Protein AF-A0AAD7AT79-F1 (afdb_monomer_lite)

Secondary structure (DSSP, 8-state):
-----HHHHHHHHHHHHHHHHHTHHHHHHHHTT-TTGGGG---HHHHHHHHHHHHHHHHHHHHHHHHHHSSS--HHHHHHHHHHHHHHHHHHHTTS---S-THHHHHT-TT--HHHHHHHTTT-HHHHHHHHHHHHHHHHHHHHHTS-----PPP---------PPP---GGGGTTS----HHHHHHHHHSSHHHHHHHHTTS-HHHHHHHHHHHHHHHHHHHHHHHHH------

Sequence (235 aa):
MLILDVKTQWSLTHQMLCWALQFCGLIFNYMAKDSELHEHELNTDKWRALELVTAWLKFFCSTMTQMSATKQPMLATTHTIFCGLQQQLKSIISGLPFDDSCYYTWAAHPRISYESLREDYAKDNNLLTNLEALKSDLQSHYDIHYAPKSAPLTSTSNPHPAAGSPQKVNFISRCVGCSGSAVMVEWIFSGGCDTIGLCHASVRAETIQTLMFVKAQLRLACKAIIDLVGDEDDS

Organism: NCBI:txid1033008

Radius of gyration: 23.37 Å; chains: 1; bounding box: 62×59×67 Å

InterPro domains:
  IPR012337 Ribonuclease H-like superfamily [SSF53098] (2-145)

Structure (mmCIF, N/CA/C/O backbone):
data_AF-A0AAD7AT79-F1
#
_entry.id   AF-A0AAD7AT79-F1
#
loop_
_atom_site.group_PDB
_atom_site.id
_atom_site.type_symbol
_atom_s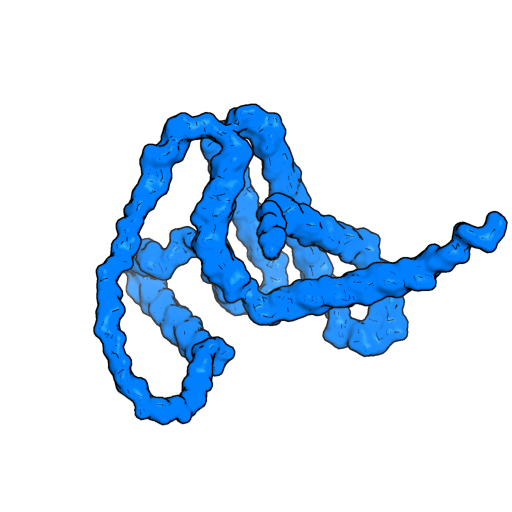ite.label_atom_id
_atom_site.label_alt_id
_atom_site.label_comp_id
_atom_site.label_asym_id
_atom_site.label_entity_id
_atom_site.label_seq_id
_atom_site.pdbx_PDB_ins_code
_atom_site.Cartn_x
_atom_site.Cartn_y
_atom_site.Cartn_z
_atom_site.occupancy
_atom_site.B_iso_or_equiv
_atom_site.auth_seq_id
_atom_site.auth_comp_id
_atom_site.auth_asym_id
_atom_site.auth_atom_id
_atom_site.pdbx_PDB_model_num
ATOM 1 N N . MET A 1 1 ? -5.767 24.709 -9.288 1.00 41.88 1 MET A N 1
ATOM 2 C CA . MET A 1 1 ? -5.674 23.377 -8.653 1.00 41.88 1 MET A CA 1
ATOM 3 C C . MET A 1 1 ? -4.236 22.914 -8.799 1.00 41.88 1 MET A C 1
ATOM 5 O O . MET A 1 1 ? -3.788 22.791 -9.929 1.00 41.88 1 MET A O 1
ATOM 9 N N . LEU A 1 2 ? -3.487 22.780 -7.701 1.00 39.03 2 LEU A N 1
ATOM 10 C CA . LEU A 1 2 ? -2.101 22.304 -7.756 1.00 39.03 2 LEU A CA 1
ATOM 11 C C . LEU A 1 2 ? -2.120 20.780 -7.888 1.00 39.03 2 LEU A C 1
ATOM 13 O O . LEU A 1 2 ? -2.548 20.092 -6.963 1.00 39.03 2 LEU A O 1
ATOM 17 N N . ILE A 1 3 ? -1.681 20.271 -9.037 1.00 40.62 3 ILE A N 1
ATOM 18 C CA . ILE A 1 3 ? -1.361 18.853 -9.191 1.00 40.62 3 ILE A CA 1
ATOM 19 C C . ILE A 1 3 ? -0.038 18.652 -8.452 1.00 40.62 3 ILE A C 1
ATOM 21 O O . ILE A 1 3 ? 0.998 19.161 -8.875 1.00 40.62 3 ILE A O 1
ATOM 25 N N . LEU A 1 4 ? -0.101 17.989 -7.298 1.00 44.78 4 LEU A N 1
ATOM 26 C CA . LEU A 1 4 ? 1.085 17.556 -6.565 1.00 44.78 4 LEU A CA 1
ATOM 27 C C . LEU A 1 4 ? 1.861 16.573 -7.447 1.00 44.78 4 LEU A C 1
ATOM 29 O O . LEU A 1 4 ? 1.269 15.638 -7.982 1.00 44.78 4 LEU A O 1
ATOM 33 N N . ASP A 1 5 ? 3.174 16.775 -7.583 1.00 70.94 5 ASP A N 1
ATOM 34 C CA . ASP A 1 5 ? 4.054 15.799 -8.231 1.00 70.94 5 ASP A CA 1
ATOM 35 C C . ASP A 1 5 ? 3.856 14.435 -7.554 1.00 70.94 5 ASP A C 1
ATOM 37 O O . ASP A 1 5 ? 3.815 14.342 -6.322 1.00 70.94 5 ASP A O 1
ATOM 41 N N . VAL A 1 6 ? 3.755 13.381 -8.363 1.00 65.81 6 VAL A N 1
ATOM 42 C CA . VAL A 1 6 ? 3.632 11.982 -7.943 1.00 65.81 6 VAL A CA 1
ATOM 43 C C . VAL A 1 6 ? 4.615 11.671 -6.808 1.00 65.81 6 VAL A C 1
ATOM 45 O O . VAL A 1 6 ? 4.220 11.098 -5.789 1.00 65.81 6 VAL A O 1
ATOM 48 N N . LYS A 1 7 ? 5.870 12.138 -6.901 1.00 70.06 7 LYS A N 1
ATOM 49 C CA . LYS A 1 7 ? 6.885 11.973 -5.843 1.00 70.06 7 LYS A CA 1
ATOM 50 C C . LYS A 1 7 ? 6.445 12.554 -4.492 1.00 70.06 7 LYS A C 1
ATOM 52 O O . LYS A 1 7 ? 6.664 11.924 -3.456 1.00 70.06 7 LYS A O 1
ATOM 57 N N . THR A 1 8 ? 5.819 13.730 -4.490 1.00 75.12 8 THR A N 1
ATOM 58 C CA . THR A 1 8 ? 5.320 14.383 -3.267 1.00 75.12 8 THR A CA 1
ATOM 59 C C . THR A 1 8 ? 4.115 13.652 -2.677 1.00 75.12 8 THR A C 1
ATOM 61 O O . THR A 1 8 ? 4.059 13.490 -1.460 1.00 75.12 8 THR A O 1
ATOM 64 N N . GLN A 1 9 ? 3.211 13.118 -3.507 1.00 79.75 9 GLN A N 1
ATOM 65 C CA . GLN A 1 9 ? 2.066 12.328 -3.040 1.00 79.75 9 GLN A CA 1
ATOM 66 C C . GLN A 1 9 ? 2.516 11.048 -2.316 1.00 79.75 9 GLN A C 1
ATOM 68 O O . GLN A 1 9 ? 2.143 10.841 -1.160 1.00 79.75 9 GLN A O 1
ATOM 73 N N . TRP A 1 10 ? 3.372 10.226 -2.940 1.00 81.88 10 TRP A N 1
ATOM 74 C CA . TRP A 1 10 ? 3.882 8.999 -2.306 1.00 81.88 10 TRP A CA 1
ATOM 75 C C . TRP A 1 10 ? 4.723 9.296 -1.056 1.00 81.88 10 TRP A C 1
ATOM 77 O O . TRP A 1 10 ? 4.613 8.579 -0.061 1.00 81.88 10 TRP A O 1
ATOM 87 N N . SER A 1 11 ? 5.516 10.376 -1.069 1.00 82.94 11 SER A N 1
ATOM 88 C CA . SER A 1 11 ? 6.302 10.804 0.096 1.00 82.94 11 SER A CA 1
ATOM 89 C C . SER A 1 11 ? 5.416 11.203 1.282 1.00 82.94 11 SER A C 1
ATOM 91 O O . SER A 1 11 ? 5.721 10.828 2.414 1.00 82.94 11 SER A O 1
ATOM 93 N N . LEU A 1 12 ? 4.317 11.926 1.041 1.00 87.75 12 LEU A N 1
ATOM 94 C CA . LEU A 1 12 ? 3.364 12.311 2.088 1.00 87.75 12 LEU A CA 1
ATOM 95 C C . LEU A 1 12 ? 2.645 11.089 2.673 1.00 87.75 12 LEU A C 1
ATOM 97 O O . LEU A 1 12 ? 2.543 10.973 3.892 1.00 87.75 12 LEU A O 1
ATOM 101 N N . THR A 1 13 ? 2.201 10.144 1.835 1.00 87.88 13 THR A N 1
ATOM 102 C CA . THR A 1 13 ? 1.595 8.888 2.312 1.00 87.88 13 THR A CA 1
ATOM 103 C C . THR A 1 13 ? 2.584 8.068 3.142 1.00 87.88 13 THR A C 1
ATOM 105 O O . THR A 1 13 ? 2.233 7.609 4.226 1.00 87.88 13 THR A O 1
ATOM 108 N N . HIS A 1 14 ? 3.835 7.936 2.691 1.00 89.25 14 HIS A N 1
ATOM 109 C CA . HIS A 1 14 ? 4.895 7.261 3.444 1.00 89.25 14 HIS A CA 1
ATOM 110 C C . HIS A 1 14 ? 5.160 7.922 4.806 1.00 89.25 14 HIS A C 1
ATOM 112 O O . HIS A 1 14 ? 5.253 7.221 5.812 1.00 89.25 14 HIS A O 1
ATOM 118 N N . GLN A 1 15 ? 5.249 9.256 4.858 1.00 90.94 15 GLN A N 1
ATOM 119 C CA . GLN A 1 15 ? 5.423 9.995 6.113 1.00 90.94 15 GLN A CA 1
ATOM 120 C C . GLN A 1 15 ? 4.236 9.775 7.056 1.00 90.94 15 GLN A C 1
ATOM 122 O O . GLN A 1 15 ? 4.440 9.387 8.201 1.00 90.94 15 GLN A O 1
ATOM 127 N N . MET A 1 16 ? 3.006 9.940 6.566 1.00 93.00 16 MET A N 1
ATOM 128 C CA . MET A 1 16 ? 1.781 9.734 7.345 1.00 93.00 16 MET A CA 1
ATOM 129 C C . MET A 1 16 ? 1.729 8.338 7.987 1.00 93.00 16 MET A C 1
ATOM 131 O O . MET A 1 16 ? 1.405 8.210 9.166 1.00 93.00 16 MET A O 1
ATOM 135 N N . LEU A 1 17 ? 2.095 7.299 7.230 1.00 92.75 17 LEU A N 1
ATOM 136 C CA . LEU A 1 17 ? 2.135 5.925 7.726 1.00 92.75 17 LEU A CA 1
ATOM 137 C C . LEU A 1 17 ? 3.293 5.675 8.704 1.00 92.75 17 LEU A C 1
ATOM 139 O O . LEU A 1 17 ? 3.081 5.037 9.732 1.00 92.75 17 LEU A O 1
ATOM 143 N N . CYS A 1 18 ? 4.485 6.229 8.452 1.00 92.75 18 CYS A N 1
ATOM 144 C CA . CYS A 1 18 ? 5.592 6.187 9.416 1.00 92.75 18 CYS A CA 1
ATOM 145 C C . CYS A 1 18 ? 5.189 6.778 10.775 1.00 92.75 18 CYS A C 1
ATOM 147 O O . CYS A 1 18 ? 5.504 6.193 11.808 1.00 92.75 18 CYS A O 1
ATOM 149 N N . TRP A 1 19 ? 4.473 7.907 10.776 1.00 94.25 19 TRP A N 1
ATOM 150 C CA . TRP A 1 19 ? 3.986 8.540 12.004 1.00 94.25 19 TRP A CA 1
ATOM 151 C C . TRP A 1 19 ? 2.919 7.681 12.694 1.00 94.25 19 TRP A C 1
ATOM 153 O O . TRP A 1 19 ? 3.016 7.451 13.896 1.00 94.25 19 TRP A O 1
ATOM 163 N N . ALA A 1 20 ? 1.951 7.136 11.949 1.00 93.19 20 ALA A N 1
ATOM 164 C CA . ALA A 1 20 ? 0.941 6.235 12.511 1.00 93.19 20 ALA A CA 1
ATOM 165 C C . ALA A 1 20 ? 1.562 4.993 13.182 1.00 93.19 20 ALA A C 1
ATOM 167 O O . ALA A 1 20 ? 1.110 4.584 14.249 1.00 93.19 20 ALA A O 1
ATOM 168 N N . LEU A 1 21 ? 2.625 4.425 12.599 1.00 94.44 21 LEU A N 1
ATOM 169 C CA . LEU A 1 21 ? 3.371 3.308 13.190 1.00 94.44 21 LEU A CA 1
ATOM 170 C C . LEU A 1 21 ? 4.217 3.736 14.398 1.00 94.44 21 LEU A C 1
ATOM 172 O O . LEU A 1 21 ? 4.230 3.035 15.404 1.00 94.44 21 LEU A O 1
ATOM 176 N N . GLN A 1 22 ? 4.888 4.890 14.337 1.00 95.31 22 GLN A N 1
ATOM 177 C CA . GLN A 1 22 ? 5.685 5.416 15.453 1.00 95.31 22 GLN A CA 1
ATOM 178 C C . GLN A 1 22 ? 4.830 5.710 16.696 1.00 95.31 22 GLN A C 1
ATOM 180 O O . GLN A 1 22 ? 5.284 5.501 17.820 1.00 95.31 22 GLN A O 1
ATOM 185 N N . PHE A 1 23 ? 3.597 6.178 16.497 1.00 94.12 23 PHE A N 1
ATOM 186 C CA . PHE A 1 23 ? 2.672 6.547 17.568 1.00 94.12 23 PHE A CA 1
ATOM 187 C C . PHE A 1 23 ? 1.571 5.506 17.820 1.00 94.12 23 PHE A C 1
ATOM 189 O O . PHE A 1 23 ? 0.615 5.807 18.534 1.00 94.12 23 PHE A O 1
ATOM 196 N N . CYS A 1 24 ? 1.701 4.275 17.306 1.00 93.50 24 CYS A N 1
ATOM 197 C CA . CYS A 1 24 ? 0.662 3.242 17.416 1.00 93.50 24 CYS A CA 1
ATOM 198 C C . CYS A 1 24 ? 0.220 2.995 18.871 1.00 93.50 24 CYS A C 1
ATOM 200 O O . CYS A 1 24 ? -0.974 2.951 19.147 1.00 93.50 24 CYS A O 1
ATOM 202 N N . GLY A 1 25 ? 1.155 2.958 19.827 1.00 92.62 25 GLY A N 1
ATOM 203 C CA . GLY A 1 25 ? 0.851 2.805 21.256 1.00 92.62 25 GLY A CA 1
ATOM 204 C C . GLY A 1 25 ? 0.058 3.970 21.866 1.00 92.62 25 GLY A C 1
ATOM 205 O O . GLY A 1 25 ? -0.788 3.742 22.729 1.00 92.62 25 GLY A O 1
ATOM 206 N N . LEU A 1 26 ? 0.276 5.208 21.401 1.00 93.06 26 LEU A N 1
ATOM 207 C CA . LEU A 1 26 ? -0.538 6.360 21.816 1.00 93.06 26 LEU A CA 1
ATOM 208 C C . LEU A 1 26 ? -1.927 6.312 21.176 1.00 93.06 26 LEU A C 1
ATOM 210 O O . LEU A 1 26 ? -2.908 6.605 21.854 1.00 93.06 26 LEU A O 1
ATOM 214 N N . ILE A 1 27 ? -2.013 5.894 19.909 1.00 91.31 27 ILE A N 1
ATOM 215 C CA . ILE A 1 27 ? -3.283 5.698 19.200 1.00 91.31 27 ILE A CA 1
ATOM 216 C C . ILE A 1 27 ? -4.124 4.638 19.927 1.00 91.31 27 ILE A C 1
ATOM 218 O O . ILE A 1 27 ? -5.262 4.927 20.278 1.00 91.31 27 ILE A O 1
ATOM 222 N N . PHE A 1 28 ? -3.558 3.475 20.269 1.00 91.06 28 PHE A N 1
ATOM 223 C CA . PHE A 1 28 ? -4.248 2.458 21.074 1.00 91.06 28 PHE A CA 1
ATOM 224 C C . PHE A 1 28 ? -4.685 2.988 22.452 1.00 91.06 28 PHE A C 1
ATOM 226 O O . PHE A 1 28 ? -5.818 2.758 22.863 1.00 91.06 28 PHE A O 1
ATOM 233 N N . ASN A 1 29 ? -3.829 3.735 23.164 1.00 92.50 29 ASN A N 1
ATOM 234 C CA . ASN A 1 29 ? -4.187 4.317 24.467 1.00 92.50 29 ASN A CA 1
ATOM 235 C C . ASN A 1 29 ? -5.342 5.331 24.364 1.00 92.50 29 ASN A C 1
ATOM 237 O O . ASN A 1 29 ? -6.170 5.415 25.269 1.00 92.50 29 ASN A O 1
ATOM 241 N N . TYR A 1 30 ? -5.390 6.094 23.271 1.00 89.62 30 TYR A N 1
ATOM 242 C CA . TYR A 1 30 ? -6.456 7.048 22.982 1.00 89.62 30 TYR A CA 1
ATOM 243 C C . TYR A 1 30 ? -7.766 6.337 22.609 1.00 89.62 30 TYR A C 1
ATOM 245 O O . TYR A 1 30 ? -8.799 6.620 23.209 1.00 89.62 30 TYR A O 1
ATOM 253 N N . MET A 1 31 ? -7.715 5.341 21.718 1.00 88.38 31 MET A N 1
ATOM 254 C CA . MET A 1 31 ? -8.881 4.528 21.341 1.00 88.38 31 MET A CA 1
ATOM 255 C C . MET A 1 31 ? -9.451 3.726 22.522 1.00 88.38 31 MET A C 1
ATOM 257 O O . MET A 1 31 ? -10.657 3.552 22.612 1.00 88.38 31 MET A O 1
ATOM 261 N N . ALA A 1 32 ? -8.619 3.313 23.483 1.00 90.50 32 ALA A N 1
ATOM 262 C CA . ALA A 1 32 ? -9.081 2.667 24.715 1.00 90.50 32 ALA A CA 1
ATOM 263 C C . ALA A 1 32 ? -9.804 3.620 25.696 1.00 90.50 32 ALA A C 1
ATOM 265 O O . ALA A 1 32 ? -10.431 3.153 26.647 1.00 90.50 32 ALA A O 1
ATOM 266 N N . LYS A 1 33 ? -9.698 4.944 25.507 1.00 92.88 33 LYS A N 1
ATOM 267 C CA . LYS A 1 33 ? -10.392 5.965 26.317 1.00 92.88 33 LYS A CA 1
ATOM 268 C C . LYS A 1 33 ? -11.684 6.463 25.672 1.00 92.88 33 LYS A C 1
ATOM 270 O O . LYS A 1 33 ? -12.567 6.913 26.395 1.00 92.88 33 LYS A O 1
ATOM 275 N N . ASP A 1 34 ? -11.774 6.404 24.347 1.00 92.12 34 ASP A N 1
ATOM 276 C CA . ASP A 1 34 ? -12.917 6.877 23.571 1.00 92.12 34 ASP A CA 1
ATOM 277 C C . ASP A 1 34 ? -13.712 5.688 23.014 1.00 92.12 34 ASP A C 1
ATOM 279 O O . ASP A 1 34 ? -13.322 5.044 22.037 1.00 92.12 34 ASP A O 1
ATOM 283 N N . SER A 1 35 ? -14.848 5.394 23.649 1.00 89.38 35 SER A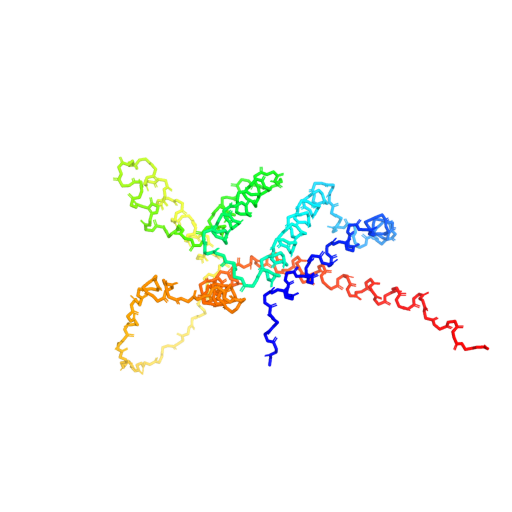 N 1
ATOM 284 C CA . SER A 1 35 ? -15.702 4.263 23.283 1.00 89.38 35 SER A CA 1
ATOM 285 C C . SER A 1 35 ? -16.304 4.364 21.880 1.00 89.38 35 SER A C 1
ATOM 287 O O . SER A 1 35 ? -16.646 3.325 21.318 1.00 89.38 35 SER A O 1
ATOM 289 N N . GLU A 1 36 ? -16.430 5.563 21.299 1.00 90.44 36 GLU A N 1
ATOM 290 C CA . GLU A 1 36 ? -16.970 5.726 19.940 1.00 90.44 36 GLU A CA 1
ATOM 291 C C . GLU A 1 36 ? -15.951 5.288 18.876 1.00 90.44 36 GLU A C 1
ATOM 293 O O . GLU A 1 36 ? -16.321 4.781 17.818 1.00 90.44 36 GLU A O 1
ATOM 298 N N . LEU A 1 37 ? -14.651 5.397 19.172 1.00 85.44 37 LEU A N 1
ATOM 299 C CA . LEU A 1 37 ? -13.581 4.981 18.260 1.00 85.44 37 LEU A CA 1
ATOM 300 C C . LEU A 1 37 ? -13.323 3.465 18.270 1.00 85.44 37 LEU A C 1
ATOM 302 O O . LEU A 1 37 ? -12.621 2.961 17.388 1.00 85.44 37 LEU A O 1
ATOM 306 N N . HIS A 1 38 ? -13.899 2.721 19.219 1.00 85.69 38 HIS A N 1
ATOM 307 C CA . HIS A 1 38 ? -13.655 1.284 19.376 1.00 85.69 38 HIS A CA 1
ATOM 308 C C . HIS A 1 38 ? -14.169 0.453 18.183 1.00 85.69 38 HIS A C 1
ATOM 310 O O . HIS A 1 38 ? -13.557 -0.557 17.829 1.00 85.69 38 HIS A O 1
ATOM 316 N N . GLU A 1 39 ? -15.223 0.903 17.490 1.00 84.06 39 GLU A N 1
ATOM 317 C CA . GLU A 1 39 ? -15.716 0.277 16.247 1.00 84.06 39 GLU A CA 1
ATOM 318 C C . GLU A 1 39 ? -14.708 0.342 15.087 1.00 84.06 39 GLU A C 1
ATOM 320 O O . GLU A 1 39 ? -14.879 -0.309 14.054 1.00 84.06 39 GLU A O 1
ATOM 325 N N . HIS A 1 40 ? -13.675 1.175 15.207 1.00 78.50 40 HIS A N 1
ATOM 326 C CA . HIS A 1 40 ? -12.697 1.434 14.153 1.00 78.50 40 HIS A CA 1
ATOM 327 C C . HIS A 1 40 ? -11.298 0.943 14.528 1.00 78.50 40 HIS A C 1
ATOM 329 O O . HIS A 1 40 ? -10.322 1.266 13.844 1.00 78.50 40 HIS A O 1
ATOM 335 N N . GLU A 1 41 ? -11.193 0.143 15.593 1.00 87.00 41 GLU A N 1
ATOM 336 C CA . GLU A 1 41 ? -9.938 -0.458 16.014 1.00 87.00 41 GLU A CA 1
ATOM 337 C C . GLU A 1 41 ? -9.327 -1.303 14.886 1.00 87.00 41 GLU A C 1
ATOM 339 O O . GLU A 1 41 ? -9.919 -2.228 14.315 1.00 87.00 41 GLU A O 1
ATOM 344 N N . LEU A 1 42 ? -8.097 -0.946 14.526 1.00 86.75 42 LEU A N 1
ATOM 345 C CA . LEU A 1 42 ? -7.310 -1.701 13.571 1.00 86.75 42 LEU A CA 1
ATOM 346 C C . LEU A 1 42 ? -6.794 -2.962 14.274 1.00 86.75 42 LEU A C 1
ATOM 348 O O . LEU A 1 42 ? -5.907 -2.884 15.118 1.00 86.75 42 LEU A O 1
ATOM 352 N N . ASN A 1 43 ? -7.329 -4.126 13.892 1.00 90.12 43 ASN A N 1
ATOM 353 C CA . ASN A 1 43 ? -6.792 -5.432 14.288 1.00 90.12 43 ASN A CA 1
ATOM 354 C C . ASN A 1 43 ? -5.272 -5.510 14.004 1.00 90.12 43 ASN A C 1
ATOM 356 O O . ASN A 1 43 ? -4.778 -4.902 13.048 1.00 90.12 43 ASN A O 1
ATOM 360 N N . THR A 1 44 ? -4.536 -6.298 14.789 1.00 91.00 44 THR A N 1
ATOM 361 C CA . THR A 1 44 ? -3.092 -6.556 14.651 1.00 91.00 44 THR A CA 1
ATOM 362 C C . THR A 1 44 ? -2.687 -6.898 13.213 1.00 91.00 44 THR A C 1
ATOM 364 O O . THR A 1 44 ? -1.677 -6.396 12.720 1.00 91.00 44 THR A O 1
ATOM 367 N N . ASP A 1 45 ? -3.513 -7.662 12.495 1.00 88.44 45 ASP A N 1
ATOM 368 C CA . ASP A 1 45 ? -3.302 -7.998 11.082 1.00 88.44 45 ASP A CA 1
ATOM 369 C C . ASP A 1 45 ? -3.307 -6.769 10.156 1.00 88.44 45 ASP A C 1
ATOM 371 O O . ASP A 1 45 ? -2.493 -6.668 9.235 1.00 88.44 45 ASP A O 1
ATOM 375 N N . LYS A 1 46 ? -4.181 -5.789 10.426 1.00 87.88 46 LYS A N 1
ATOM 376 C CA . LYS A 1 46 ? -4.236 -4.520 9.685 1.00 87.88 46 LYS A CA 1
ATOM 377 C C . LYS A 1 46 ? -3.029 -3.636 10.013 1.00 87.88 46 LYS A C 1
ATOM 379 O O . LYS A 1 46 ? -2.500 -2.989 9.115 1.00 87.88 46 LYS A O 1
ATOM 384 N N . TRP A 1 47 ? -2.540 -3.639 11.253 1.00 92.50 47 TRP A N 1
ATOM 385 C CA . TRP A 1 47 ? -1.286 -2.953 11.596 1.00 92.50 47 TRP A CA 1
ATOM 386 C C . TRP A 1 47 ? -0.078 -3.576 10.898 1.00 92.50 47 TRP A C 1
ATOM 388 O O . TRP A 1 47 ? 0.704 -2.857 10.278 1.00 92.50 47 TRP A O 1
ATOM 398 N N . ARG A 1 48 ? 0.020 -4.909 10.887 1.00 91.75 48 ARG A N 1
ATOM 399 C CA . ARG A 1 48 ? 1.046 -5.642 10.131 1.00 91.75 48 ARG A CA 1
ATOM 400 C C . ARG A 1 48 ? 0.974 -5.347 8.627 1.00 91.75 48 ARG A C 1
ATOM 402 O O . ARG A 1 48 ? 2.007 -5.208 7.973 1.00 91.75 48 ARG A O 1
ATOM 409 N N . ALA A 1 49 ? -0.230 -5.186 8.076 1.00 87.75 49 ALA A N 1
ATOM 410 C CA . ALA A 1 49 ? -0.417 -4.731 6.701 1.00 87.75 49 ALA A CA 1
ATOM 411 C C . ALA A 1 49 ? 0.150 -3.318 6.465 1.00 87.75 49 ALA A C 1
ATOM 413 O O . ALA A 1 49 ? 0.860 -3.094 5.482 1.00 87.75 49 ALA A O 1
ATOM 414 N N . LEU A 1 50 ? -0.112 -2.376 7.379 1.00 89.69 50 LEU A N 1
ATOM 415 C CA . LEU A 1 50 ? 0.433 -1.014 7.317 1.00 89.69 50 LEU A CA 1
ATOM 416 C C . LEU A 1 50 ? 1.966 -1.002 7.437 1.00 89.69 50 LEU A C 1
ATOM 418 O O . LEU A 1 50 ? 2.615 -0.255 6.704 1.00 89.69 50 LEU A O 1
ATOM 422 N N . GLU A 1 51 ? 2.562 -1.849 8.282 1.00 92.88 51 GLU A N 1
ATOM 423 C CA . GLU A 1 51 ? 4.022 -2.026 8.366 1.00 92.88 51 GLU A CA 1
ATOM 424 C C . GLU A 1 51 ? 4.626 -2.470 7.028 1.00 92.88 51 GLU A C 1
ATOM 426 O O . GLU A 1 51 ? 5.571 -1.842 6.540 1.00 92.88 51 GLU A O 1
ATOM 431 N N . LEU A 1 52 ? 4.055 -3.502 6.395 1.00 90.25 52 LEU A N 1
ATOM 432 C CA . LEU A 1 52 ? 4.525 -4.016 5.103 1.00 90.25 52 LEU A CA 1
ATOM 433 C C . LEU A 1 52 ? 4.420 -2.961 3.990 1.00 90.25 52 LEU A C 1
ATOM 435 O O . LEU A 1 52 ? 5.379 -2.750 3.242 1.00 90.25 52 LEU A O 1
ATOM 439 N N . VAL A 1 53 ? 3.288 -2.254 3.904 1.00 89.19 53 VAL A N 1
ATOM 440 C CA . VAL A 1 53 ? 3.093 -1.165 2.930 1.00 89.19 53 VAL A CA 1
ATOM 441 C C . VAL A 1 53 ? 4.074 -0.017 3.185 1.00 89.19 53 VAL A C 1
ATOM 443 O O . VAL A 1 53 ? 4.670 0.504 2.241 1.00 89.19 53 VAL A O 1
ATOM 446 N N . THR A 1 54 ? 4.312 0.350 4.446 1.00 92.50 54 THR A N 1
ATOM 447 C CA . THR A 1 54 ? 5.265 1.415 4.803 1.00 92.50 54 THR A CA 1
ATOM 448 C C . THR A 1 54 ? 6.699 1.026 4.456 1.00 92.50 54 THR A C 1
ATOM 450 O O . THR A 1 54 ? 7.435 1.840 3.897 1.00 92.50 54 THR A O 1
ATOM 453 N N . ALA A 1 55 ? 7.093 -0.225 4.713 1.00 91.38 55 ALA A N 1
ATOM 454 C CA . ALA A 1 55 ? 8.405 -0.747 4.340 1.00 91.38 55 ALA A CA 1
ATOM 455 C C . ALA A 1 55 ? 8.625 -0.720 2.816 1.00 91.38 55 ALA A C 1
ATOM 457 O O . ALA A 1 55 ? 9.691 -0.294 2.359 1.00 91.38 55 ALA A O 1
ATOM 458 N N . TRP A 1 56 ? 7.611 -1.089 2.025 1.00 92.31 56 TRP A N 1
ATOM 459 C CA . TRP A 1 56 ? 7.667 -0.989 0.563 1.00 92.31 56 TRP A CA 1
ATOM 460 C C . TRP A 1 56 ? 7.774 0.456 0.078 1.00 92.31 56 TRP A C 1
ATOM 462 O O . TRP A 1 56 ? 8.636 0.762 -0.744 1.00 92.31 56 TRP A O 1
ATOM 472 N N . LEU A 1 57 ? 6.957 1.365 0.621 1.00 89.81 57 LEU A N 1
ATOM 473 C CA . LEU A 1 57 ? 7.016 2.790 0.287 1.00 89.81 57 LEU A CA 1
ATOM 474 C C . LEU A 1 57 ? 8.385 3.397 0.622 1.00 89.81 57 LEU A C 1
ATOM 476 O O . LEU A 1 57 ? 8.927 4.167 -0.171 1.00 89.81 57 LEU A O 1
ATOM 480 N N . LYS A 1 58 ? 8.986 3.003 1.750 1.00 91.69 58 LYS A N 1
ATOM 481 C CA . LYS A 1 58 ? 10.341 3.411 2.139 1.00 91.69 58 LYS A CA 1
ATOM 482 C C . LYS A 1 58 ? 11.383 2.952 1.120 1.00 91.69 58 LYS A C 1
ATOM 484 O O . LYS A 1 58 ? 12.238 3.745 0.717 1.00 91.69 58 LYS A O 1
ATOM 489 N N . PHE A 1 59 ? 11.301 1.692 0.686 1.00 89.88 59 PHE A N 1
ATOM 490 C CA . PHE A 1 59 ? 12.183 1.142 -0.342 1.00 89.88 59 PHE A CA 1
ATOM 491 C C . PHE A 1 59 ? 11.984 1.863 -1.684 1.00 89.88 59 PHE A C 1
ATOM 493 O O . PHE A 1 59 ? 12.951 2.387 -2.232 1.00 89.88 59 PHE A O 1
ATOM 500 N N . PHE A 1 60 ? 10.739 2.022 -2.145 1.00 89.31 60 PHE A N 1
ATOM 501 C CA . PHE A 1 60 ? 10.386 2.783 -3.348 1.00 89.31 60 PHE A CA 1
ATOM 502 C C . PHE A 1 60 ? 10.959 4.209 -3.332 1.00 89.31 60 PHE A C 1
ATOM 504 O O . PHE A 1 60 ? 11.660 4.604 -4.265 1.00 89.31 60 PHE A O 1
ATOM 511 N N . CYS A 1 61 ? 10.737 4.974 -2.258 1.00 87.62 61 CYS A N 1
ATOM 512 C CA . CYS A 1 61 ? 11.274 6.329 -2.114 1.00 87.62 61 CYS A CA 1
ATOM 513 C C . CYS A 1 61 ? 12.813 6.356 -2.108 1.00 87.62 61 CYS A C 1
ATOM 515 O O . CYS A 1 61 ? 13.410 7.251 -2.715 1.00 87.62 61 CYS A O 1
ATOM 517 N N . SER A 1 62 ? 13.466 5.378 -1.469 1.00 89.25 62 SER A N 1
ATOM 518 C CA . SER A 1 62 ? 14.928 5.239 -1.477 1.00 89.25 62 SER A CA 1
ATOM 519 C C . SER A 1 62 ? 15.459 4.978 -2.890 1.00 89.25 62 SER A C 1
ATOM 521 O O . SER A 1 62 ? 16.332 5.707 -3.368 1.00 89.25 62 SER A O 1
ATOM 523 N N . THR A 1 63 ? 14.870 4.019 -3.604 1.00 89.06 63 THR A N 1
ATOM 524 C CA . THR A 1 63 ? 15.261 3.661 -4.970 1.00 89.06 63 THR A CA 1
ATOM 525 C C . THR A 1 63 ? 15.009 4.798 -5.964 1.00 89.06 63 THR A C 1
ATOM 527 O O . THR A 1 63 ? 15.887 5.119 -6.764 1.00 89.06 63 THR A O 1
ATOM 530 N N . MET A 1 64 ? 13.865 5.483 -5.874 1.00 86.25 64 MET A N 1
ATOM 531 C CA . MET A 1 64 ? 13.571 6.672 -6.685 1.00 86.25 64 MET A CA 1
ATOM 532 C C . MET A 1 64 ? 14.560 7.814 -6.412 1.00 86.25 64 MET A C 1
ATOM 534 O O . MET A 1 64 ? 14.987 8.504 -7.340 1.00 86.25 64 MET A O 1
ATOM 538 N N . THR A 1 65 ? 14.978 7.992 -5.154 1.00 87.12 65 THR A N 1
ATOM 539 C CA . THR A 1 65 ? 16.016 8.967 -4.785 1.00 87.12 65 THR A CA 1
ATOM 540 C C . THR A 1 65 ? 17.359 8.593 -5.413 1.00 87.12 65 THR A C 1
ATOM 542 O O . THR A 1 65 ? 17.971 9.439 -6.067 1.00 87.12 65 THR A O 1
ATOM 545 N N . GLN A 1 66 ? 17.770 7.324 -5.314 1.00 86.56 66 GLN A N 1
ATOM 546 C CA . GLN A 1 66 ? 18.991 6.806 -5.938 1.00 86.56 66 GLN A CA 1
ATOM 547 C C . GLN A 1 66 ? 18.989 7.009 -7.461 1.00 86.56 66 GLN A C 1
ATOM 549 O O . GLN A 1 66 ? 19.962 7.528 -8.004 1.00 86.56 66 GLN A O 1
ATOM 554 N N . MET A 1 67 ? 17.888 6.677 -8.145 1.00 86.00 67 MET A N 1
ATOM 555 C CA . MET A 1 67 ? 17.735 6.925 -9.584 1.00 86.00 67 MET A CA 1
ATOM 556 C C . MET A 1 67 ? 17.881 8.413 -9.919 1.00 86.00 67 MET A C 1
ATOM 558 O O . MET A 1 67 ? 18.639 8.757 -10.825 1.00 86.00 67 MET A O 1
ATOM 562 N N . SER A 1 68 ? 17.224 9.298 -9.159 1.00 83.25 68 SER A N 1
ATOM 563 C CA . SER A 1 68 ? 17.304 10.751 -9.381 1.00 83.25 68 SER A CA 1
ATOM 564 C C . SER A 1 68 ? 18.685 11.358 -9.095 1.00 83.25 68 SER A C 1
ATOM 566 O O . SER A 1 68 ? 19.004 12.413 -9.635 1.00 83.25 68 SER A O 1
ATOM 568 N N . ALA A 1 69 ? 19.519 10.692 -8.288 1.00 85.00 69 ALA A N 1
ATOM 569 C CA . ALA A 1 69 ? 20.897 11.105 -8.024 1.00 85.00 69 ALA A CA 1
ATOM 570 C C . ALA A 1 69 ? 21.875 10.688 -9.141 1.00 85.00 69 ALA A C 1
ATOM 572 O O . ALA A 1 69 ? 22.942 11.291 -9.289 1.00 85.00 69 ALA A O 1
ATOM 573 N N . THR A 1 70 ? 21.539 9.673 -9.946 1.00 86.94 70 THR A N 1
ATOM 574 C CA . THR A 1 70 ? 22.365 9.304 -11.104 1.00 86.94 70 THR A CA 1
ATOM 575 C C . THR A 1 70 ? 22.203 10.331 -12.228 1.00 86.94 70 THR A C 1
ATOM 577 O O . THR A 1 70 ? 21.092 10.645 -12.638 1.00 86.94 70 THR A O 1
ATOM 580 N N . LYS A 1 71 ? 23.315 10.854 -12.764 1.00 83.56 71 LYS A N 1
ATOM 581 C CA . LYS A 1 71 ? 23.284 11.831 -13.876 1.00 83.56 71 LYS A CA 1
ATOM 582 C C . LYS A 1 71 ? 22.800 11.231 -15.204 1.00 83.56 71 LYS A C 1
ATOM 584 O O . LYS A 1 71 ? 22.383 11.972 -16.087 1.00 83.56 71 LYS A O 1
ATOM 589 N N . GLN A 1 72 ? 22.906 9.910 -15.347 1.00 79.75 72 GLN A N 1
ATOM 590 C CA . GLN A 1 72 ? 22.438 9.129 -16.491 1.00 79.75 72 GLN A CA 1
ATOM 591 C C . GLN A 1 72 ? 21.942 7.754 -16.001 1.00 79.75 72 GLN A C 1
ATOM 593 O O . GLN A 1 72 ? 22.676 6.768 -16.102 1.00 79.75 72 GLN A O 1
ATOM 598 N N . PRO A 1 73 ? 20.722 7.648 -15.442 1.00 63.38 73 PRO A N 1
ATOM 599 C CA . PRO A 1 73 ? 20.065 6.362 -15.252 1.00 63.38 73 PRO A CA 1
ATOM 600 C C . PRO A 1 73 ? 19.948 5.655 -16.606 1.00 63.38 73 PRO A C 1
ATOM 602 O O . PRO A 1 73 ? 19.199 6.075 -17.488 1.00 63.38 73 PRO A O 1
ATOM 605 N N . MET A 1 74 ? 20.691 4.562 -16.783 1.00 80.62 74 MET A N 1
ATOM 606 C CA . MET A 1 74 ? 20.531 3.714 -17.962 1.00 80.62 74 MET A CA 1
ATOM 607 C C . MET A 1 74 ? 19.121 3.112 -17.962 1.00 80.62 74 MET A C 1
ATOM 609 O O . MET A 1 74 ? 18.624 2.660 -16.924 1.00 80.62 74 MET A O 1
ATOM 613 N N . LEU A 1 75 ? 18.487 3.062 -19.137 1.00 82.50 75 LEU A N 1
ATOM 614 C CA . LEU A 1 75 ? 17.138 2.509 -19.305 1.00 82.50 75 LEU A CA 1
ATOM 615 C C . LEU A 1 75 ? 17.042 1.062 -18.783 1.00 82.50 75 LEU A C 1
ATOM 617 O O . LEU A 1 75 ? 16.056 0.698 -18.150 1.00 82.50 75 LEU A O 1
ATOM 621 N N . ALA A 1 76 ? 18.105 0.270 -18.968 1.00 83.50 76 ALA A N 1
ATOM 622 C CA . ALA A 1 76 ? 18.223 -1.086 -18.432 1.00 83.50 76 ALA A CA 1
ATOM 623 C C . ALA A 1 76 ? 18.202 -1.121 -16.890 1.00 83.50 76 ALA A C 1
ATOM 625 O O . ALA A 1 76 ? 17.430 -1.876 -16.307 1.00 83.50 76 ALA A O 1
ATOM 626 N N . THR A 1 77 ? 18.986 -0.267 -16.221 1.00 85.06 77 THR A N 1
ATOM 627 C CA . THR A 1 77 ? 19.010 -0.167 -14.749 1.00 85.06 77 THR A CA 1
ATOM 628 C C . THR A 1 77 ? 17.651 0.258 -14.202 1.00 85.06 77 THR A C 1
ATOM 630 O O . THR A 1 77 ? 17.156 -0.337 -13.248 1.00 85.06 77 THR A O 1
ATOM 633 N N . THR A 1 78 ? 17.020 1.238 -14.855 1.00 87.00 78 THR A N 1
ATOM 634 C CA . THR A 1 78 ? 15.661 1.702 -14.542 1.00 87.00 78 THR A CA 1
ATOM 635 C C . THR A 1 78 ? 14.649 0.558 -14.638 1.00 87.00 78 THR A C 1
ATOM 637 O O . THR A 1 78 ? 13.879 0.335 -13.708 1.00 87.00 78 THR A O 1
ATOM 640 N N . HIS A 1 79 ? 14.679 -0.213 -15.728 1.00 86.06 79 HIS A N 1
ATOM 641 C CA . HIS A 1 79 ? 13.789 -1.356 -15.927 1.00 86.06 79 HIS A CA 1
ATOM 642 C C . HIS A 1 79 ? 13.978 -2.441 -14.854 1.00 86.06 79 HIS A C 1
ATOM 644 O O . HIS A 1 79 ? 13.002 -2.873 -14.246 1.00 86.06 79 HIS A O 1
ATOM 650 N N . THR A 1 80 ? 15.221 -2.845 -14.570 1.00 88.12 80 THR A N 1
ATOM 651 C CA . THR A 1 80 ? 15.527 -3.854 -13.538 1.00 88.12 80 THR A CA 1
ATOM 652 C C . THR A 1 80 ? 15.043 -3.422 -12.153 1.00 88.12 80 THR A C 1
ATOM 654 O O . THR A 1 80 ? 14.451 -4.224 -11.430 1.00 88.12 80 THR A O 1
ATOM 657 N N . ILE A 1 81 ? 15.229 -2.144 -11.810 1.00 87.88 81 ILE A N 1
ATOM 658 C CA . ILE A 1 81 ? 14.690 -1.536 -10.589 1.00 87.88 81 ILE A CA 1
ATOM 659 C C . ILE A 1 81 ? 13.160 -1.664 -10.531 1.00 87.88 81 ILE A C 1
ATOM 661 O O . ILE A 1 81 ? 12.623 -2.127 -9.523 1.00 87.88 81 ILE A O 1
ATOM 665 N N . PHE A 1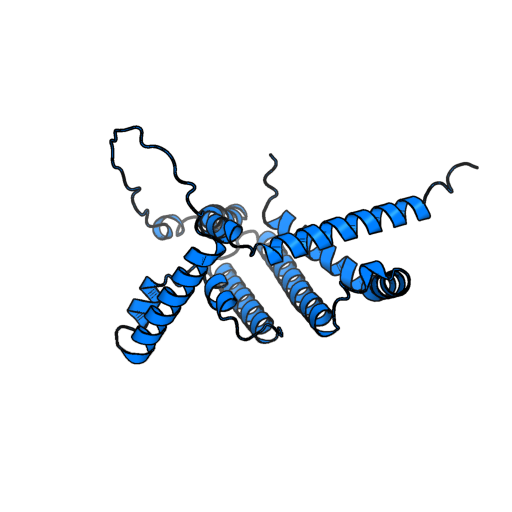 82 ? 12.457 -1.302 -11.608 1.00 86.25 82 PHE A N 1
ATOM 666 C CA . PHE A 1 82 ? 10.997 -1.396 -11.661 1.00 86.25 82 PHE A CA 1
ATOM 667 C C . PHE A 1 82 ? 10.496 -2.836 -11.525 1.00 86.25 82 PHE A C 1
ATOM 669 O O . PHE A 1 82 ? 9.559 -3.076 -10.764 1.00 86.25 82 PHE A O 1
ATOM 676 N N . CYS A 1 83 ? 11.141 -3.803 -12.182 1.00 86.44 83 CYS A N 1
ATOM 677 C CA . CYS A 1 83 ? 10.802 -5.216 -12.019 1.00 86.44 83 CYS A CA 1
ATOM 678 C C . CYS A 1 83 ? 10.999 -5.693 -10.570 1.00 86.44 83 CYS A C 1
ATOM 680 O O . CYS A 1 83 ? 10.135 -6.393 -10.043 1.00 86.44 83 CYS A O 1
ATOM 682 N N . GLY A 1 84 ? 12.078 -5.274 -9.900 1.00 89.44 84 GLY A N 1
ATOM 683 C CA . GLY A 1 84 ? 12.301 -5.574 -8.482 1.00 89.44 84 GLY A CA 1
ATOM 684 C C . GLY A 1 84 ? 11.213 -4.986 -7.574 1.00 89.44 84 GLY A C 1
ATOM 685 O O . GLY A 1 84 ? 10.673 -5.689 -6.719 1.00 89.44 84 GLY A O 1
ATOM 686 N N . LEU A 1 85 ? 10.823 -3.728 -7.804 1.00 87.38 85 LEU A N 1
ATOM 687 C CA . LEU A 1 85 ? 9.735 -3.063 -7.074 1.00 87.38 85 LEU A CA 1
ATOM 688 C C . LEU A 1 85 ? 8.381 -3.763 -7.268 1.00 87.38 85 LEU A C 1
ATOM 690 O O . LEU A 1 85 ? 7.638 -3.930 -6.299 1.00 87.38 85 LEU A O 1
ATOM 694 N N . GLN A 1 86 ? 8.079 -4.207 -8.493 1.00 86.38 86 GLN A N 1
ATOM 695 C CA . GLN A 1 86 ? 6.869 -4.971 -8.818 1.00 86.38 86 GLN A CA 1
ATOM 696 C C . GLN A 1 86 ? 6.857 -6.355 -8.155 1.00 86.38 86 GLN A C 1
ATOM 698 O O . GLN A 1 86 ? 5.828 -6.770 -7.626 1.00 86.38 86 GLN A O 1
ATOM 703 N N . GLN A 1 87 ? 7.991 -7.061 -8.145 1.00 86.62 87 GLN A N 1
ATOM 704 C CA . GLN A 1 87 ? 8.118 -8.363 -7.482 1.00 86.62 87 GLN A CA 1
ATOM 705 C C . GLN A 1 87 ? 7.939 -8.248 -5.963 1.00 86.62 87 GLN A C 1
ATOM 707 O O . GLN A 1 87 ? 7.203 -9.043 -5.379 1.00 86.62 87 GLN A O 1
ATOM 712 N N . GLN A 1 88 ? 8.535 -7.230 -5.331 1.00 88.25 88 GLN A N 1
ATOM 713 C CA . GLN A 1 88 ? 8.314 -6.953 -3.908 1.00 88.25 88 GLN A CA 1
ATOM 714 C C . GLN A 1 88 ? 6.855 -6.593 -3.613 1.00 88.25 88 GLN A C 1
ATOM 716 O O . GLN A 1 88 ? 6.279 -7.141 -2.677 1.00 88.25 88 GLN A O 1
ATOM 721 N N . LEU A 1 89 ? 6.235 -5.729 -4.427 1.00 85.50 89 LEU A N 1
ATOM 722 C CA . LEU A 1 89 ? 4.826 -5.365 -4.263 1.00 85.50 89 LEU A CA 1
ATOM 723 C C . LEU A 1 89 ? 3.922 -6.601 -4.366 1.00 85.50 89 LEU A C 1
ATOM 725 O O . LEU A 1 89 ? 3.061 -6.799 -3.514 1.00 85.50 89 LEU A O 1
ATOM 729 N N . LYS A 1 90 ? 4.164 -7.472 -5.355 1.00 81.31 90 LYS A N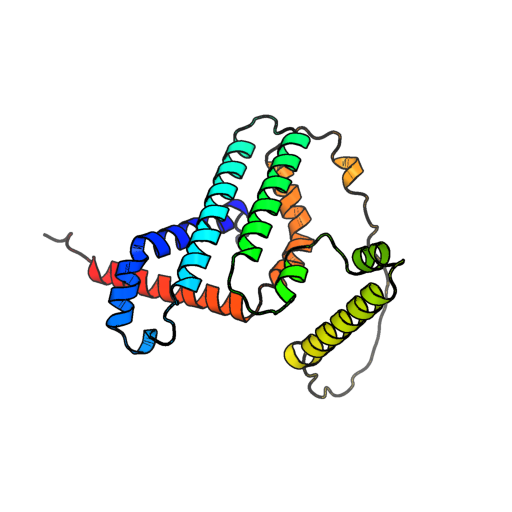 1
ATOM 730 C CA . LYS A 1 90 ? 3.448 -8.745 -5.510 1.00 81.31 90 LYS A CA 1
ATOM 731 C C . LYS A 1 90 ? 3.621 -9.647 -4.284 1.00 81.31 90 LYS A C 1
ATOM 733 O O . LYS A 1 90 ? 2.628 -10.170 -3.793 1.00 81.31 90 LYS A O 1
ATOM 738 N N . SER A 1 91 ? 4.850 -9.786 -3.778 1.00 85.56 91 SER A N 1
ATOM 739 C CA . SER A 1 91 ? 5.150 -10.583 -2.579 1.00 85.56 91 SER A CA 1
ATOM 740 C C . SER A 1 91 ? 4.458 -10.047 -1.325 1.00 85.56 91 SER A C 1
ATOM 742 O O . SER A 1 91 ? 4.046 -10.835 -0.476 1.00 85.56 91 SER A O 1
ATOM 744 N N . ILE A 1 92 ? 4.342 -8.723 -1.198 1.00 84.44 92 ILE A N 1
ATOM 745 C CA . ILE A 1 92 ? 3.644 -8.083 -0.083 1.00 84.44 92 ILE A CA 1
ATOM 746 C C . ILE A 1 92 ? 2.144 -8.305 -0.215 1.00 84.44 92 ILE A C 1
ATOM 748 O O . ILE A 1 92 ? 1.549 -8.803 0.730 1.00 84.44 92 ILE A O 1
ATOM 752 N N . ILE A 1 93 ? 1.551 -8.045 -1.384 1.00 79.94 93 ILE A N 1
ATOM 753 C CA . ILE A 1 93 ? 0.120 -8.278 -1.632 1.00 79.94 93 ILE A CA 1
ATOM 754 C C . ILE A 1 93 ? -0.262 -9.740 -1.350 1.00 79.94 93 ILE A C 1
ATOM 756 O O . ILE A 1 93 ? -1.267 -9.971 -0.690 1.00 79.94 93 ILE A O 1
ATOM 760 N N . SER A 1 94 ? 0.560 -10.720 -1.746 1.00 79.69 94 SER A N 1
ATOM 761 C CA . SER A 1 94 ? 0.317 -12.139 -1.424 1.00 79.69 94 SER A CA 1
ATOM 762 C C . SER A 1 94 ? 0.476 -12.506 0.058 1.00 79.69 94 SER A C 1
ATOM 764 O O . SER A 1 94 ? 0.090 -13.601 0.451 1.00 79.69 94 SER A O 1
ATOM 766 N N . GLY A 1 95 ? 1.082 -11.635 0.869 1.00 77.62 95 GLY A N 1
ATOM 767 C CA . GLY A 1 95 ? 1.212 -11.797 2.320 1.00 77.62 95 GLY A CA 1
ATOM 768 C C . GLY A 1 95 ? 0.204 -10.975 3.129 1.00 77.62 95 GLY A C 1
ATOM 769 O O . GLY A 1 95 ? 0.275 -10.989 4.357 1.00 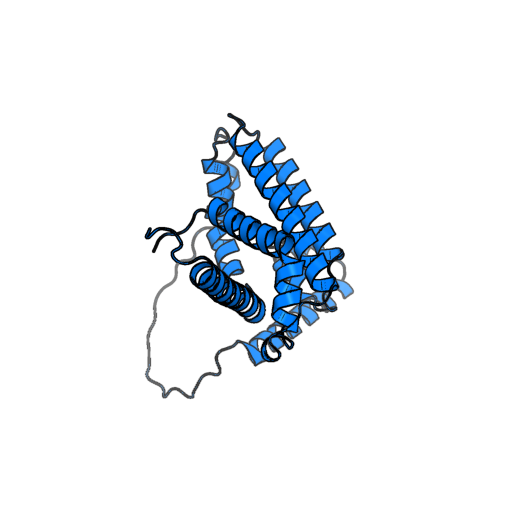77.62 95 GLY A O 1
ATOM 770 N N . LEU A 1 96 ? -0.695 -10.235 2.470 1.00 79.00 96 LEU A N 1
ATOM 771 C CA . LEU A 1 96 ? -1.741 -9.459 3.129 1.00 79.00 96 LEU A CA 1
ATOM 772 C C . LEU A 1 96 ? -3.000 -10.321 3.329 1.00 79.00 96 LEU A C 1
ATOM 774 O O . LEU A 1 96 ? -3.426 -10.983 2.383 1.00 79.00 96 LEU A O 1
ATOM 778 N N . PRO A 1 97 ? -3.623 -10.300 4.523 1.00 69.56 97 PRO A N 1
ATOM 779 C CA . PRO A 1 97 ? -4.835 -11.060 4.816 1.00 69.56 97 PRO A CA 1
ATOM 780 C C . PRO A 1 97 ? -6.066 -10.334 4.256 1.00 69.56 97 PRO A C 1
ATOM 782 O O . PRO A 1 97 ? -6.873 -9.769 4.993 1.00 69.56 97 PRO A O 1
ATOM 785 N N . PHE A 1 98 ? -6.170 -10.300 2.930 1.00 63.84 98 PHE A N 1
ATOM 786 C CA . PHE A 1 98 ? -7.390 -9.911 2.231 1.00 63.84 98 PHE A CA 1
ATOM 787 C C . PHE A 1 98 ? -8.210 -11.160 1.898 1.00 63.84 98 PHE A C 1
ATOM 789 O O . PHE A 1 98 ? -7.637 -12.190 1.551 1.00 63.84 98 PHE A O 1
ATOM 796 N N . ASP A 1 99 ? -9.538 -11.042 1.976 1.00 50.56 99 ASP A N 1
ATOM 797 C CA . ASP A 1 99 ? -10.475 -12.078 1.526 1.00 50.56 99 ASP A CA 1
ATOM 798 C C . ASP A 1 99 ? -10.206 -12.510 0.073 1.00 50.56 99 ASP A C 1
ATOM 800 O O . ASP A 1 99 ? -9.637 -11.749 -0.718 1.00 50.56 99 ASP A O 1
ATOM 804 N N . ASP A 1 100 ? -10.733 -13.681 -0.311 1.00 52.72 100 ASP A N 1
ATOM 805 C CA . ASP A 1 100 ? -10.640 -14.336 -1.637 1.00 52.72 100 ASP A CA 1
ATOM 806 C C . ASP A 1 100 ? -11.172 -13.509 -2.840 1.00 52.72 100 ASP A C 1
ATOM 808 O O . ASP A 1 100 ? -11.281 -13.983 -3.972 1.00 52.72 100 ASP A O 1
ATOM 812 N N . SER A 1 101 ? -11.488 -12.236 -2.619 1.00 48.97 101 SER A N 1
ATOM 813 C CA . SER A 1 101 ? -11.878 -11.229 -3.597 1.00 48.97 101 SER A CA 1
ATOM 814 C C . SER A 1 101 ? -10.788 -11.014 -4.666 1.00 48.97 101 SER A C 1
ATOM 816 O O . SER A 1 101 ? -9.865 -10.217 -4.487 1.00 48.97 101 SER A O 1
ATOM 818 N N . CYS A 1 102 ? -10.921 -11.653 -5.837 1.00 48.75 102 CYS A N 1
ATOM 819 C CA . CYS A 1 102 ? -9.968 -11.557 -6.963 1.00 48.75 102 CYS A CA 1
ATOM 820 C C . CYS A 1 102 ? -9.673 -10.131 -7.491 1.00 48.75 102 CYS A C 1
ATOM 822 O O . CYS A 1 102 ? -8.768 -9.948 -8.313 1.00 48.75 102 CYS A O 1
ATOM 824 N N . TYR A 1 103 ? -10.405 -9.112 -7.038 1.00 48.25 103 TYR A N 1
ATOM 825 C CA . TYR A 1 103 ? -10.357 -7.733 -7.528 1.00 48.25 103 TYR A CA 1
ATOM 826 C C . TYR A 1 103 ? -8.963 -7.083 -7.441 1.00 48.25 103 TYR A C 1
ATOM 828 O O . TYR A 1 103 ? -8.600 -6.300 -8.322 1.00 48.25 103 TYR A O 1
ATOM 836 N N . TYR A 1 104 ? -8.141 -7.421 -6.439 1.00 51.81 104 TYR A N 1
ATOM 837 C CA . TYR A 1 104 ? -6.785 -6.858 -6.324 1.00 51.81 104 TYR A CA 1
ATOM 838 C C . TYR A 1 104 ? -5.843 -7.338 -7.440 1.00 51.81 104 TYR A C 1
ATOM 840 O O . TYR A 1 104 ? -4.961 -6.591 -7.863 1.00 51.81 104 TYR A O 1
ATOM 848 N N . THR A 1 105 ? -6.048 -8.552 -7.962 1.00 47.84 105 THR A N 1
ATOM 849 C CA . THR A 1 105 ? -5.219 -9.119 -9.041 1.00 47.84 105 THR A CA 1
ATOM 850 C C . THR A 1 105 ? -5.486 -8.400 -10.364 1.00 47.84 105 THR A C 1
ATOM 852 O O . THR A 1 105 ? -4.553 -8.129 -11.118 1.00 47.84 105 THR A O 1
ATOM 855 N N . TRP A 1 106 ? -6.743 -8.012 -10.603 1.00 52.06 106 TRP A N 1
ATOM 856 C CA . TRP A 1 106 ? -7.149 -7.205 -11.756 1.00 52.06 106 TRP A CA 1
ATOM 857 C C . TRP A 1 106 ? -6.665 -5.751 -11.646 1.00 52.06 106 TRP A C 1
ATOM 859 O O . TRP A 1 106 ? -6.121 -5.210 -12.608 1.00 52.06 106 TRP A O 1
ATOM 869 N N . ALA A 1 107 ? -6.782 -5.126 -10.469 1.00 47.69 107 ALA A N 1
ATOM 870 C CA . ALA A 1 107 ? -6.344 -3.742 -10.262 1.00 47.69 107 ALA A CA 1
ATOM 871 C C . ALA A 1 107 ? -4.812 -3.558 -10.329 1.00 47.69 107 ALA A C 1
ATOM 873 O O . ALA A 1 107 ? -4.330 -2.502 -10.737 1.00 47.69 107 ALA A O 1
ATOM 874 N N . ALA A 1 108 ? -4.030 -4.574 -9.946 1.00 47.97 108 ALA A N 1
ATOM 875 C CA . ALA A 1 108 ? -2.571 -4.477 -9.864 1.00 47.97 108 ALA A CA 1
ATOM 876 C C . ALA A 1 108 ? -1.838 -4.534 -11.221 1.00 47.97 108 ALA A C 1
ATOM 878 O O . ALA A 1 108 ? -0.630 -4.285 -11.258 1.00 47.97 108 ALA A O 1
ATOM 879 N N . HIS A 1 109 ? -2.516 -4.865 -12.329 1.00 47.19 109 HIS A N 1
ATOM 880 C CA . HIS A 1 109 ? -1.849 -5.176 -13.599 1.00 47.19 109 HIS A CA 1
ATOM 881 C C . HIS A 1 109 ? -2.338 -4.340 -14.806 1.00 47.19 109 HIS A C 1
ATOM 883 O O . HIS A 1 109 ? -2.846 -4.894 -15.778 1.00 47.19 109 HIS A O 1
ATOM 889 N N . PRO A 1 110 ? -2.060 -3.017 -14.855 1.00 46.34 110 PRO A N 1
ATOM 890 C CA . PRO A 1 110 ? -2.492 -2.107 -15.936 1.00 46.34 110 PRO A CA 1
ATOM 891 C C . PRO A 1 110 ? -1.882 -2.388 -17.330 1.00 46.34 110 PRO A C 1
ATOM 893 O O . PRO A 1 110 ? -2.054 -1.605 -18.261 1.00 46.34 110 PRO A O 1
ATOM 896 N N . ARG A 1 111 ? -1.132 -3.487 -17.486 1.00 47.84 111 ARG A N 1
ATOM 897 C CA . ARG A 1 111 ? -0.591 -3.982 -18.764 1.00 47.84 111 ARG A CA 1
ATOM 898 C C . ARG A 1 111 ? -1.223 -5.276 -19.255 1.00 47.84 111 ARG A C 1
ATOM 900 O O . ARG A 1 111 ? -1.004 -5.626 -20.408 1.00 47.84 111 ARG A O 1
ATOM 907 N N . ILE A 1 112 ? -1.953 -5.988 -18.404 1.00 55.84 112 ILE A N 1
ATOM 908 C CA . ILE A 1 112 ? -2.682 -7.174 -18.827 1.00 55.84 112 ILE A CA 1
ATOM 909 C C . ILE A 1 112 ? -4.082 -6.686 -19.186 1.00 55.84 112 ILE A C 1
ATOM 911 O O . ILE A 1 112 ? -4.960 -6.616 -18.329 1.00 55.84 112 ILE A O 1
ATOM 915 N N . SER A 1 113 ? -4.280 -6.276 -20.443 1.00 72.06 113 SER A N 1
ATOM 916 C CA . SER A 1 113 ? -5.651 -6.112 -20.922 1.00 72.06 113 SER A CA 1
ATOM 917 C C . SER A 1 113 ? -6.315 -7.486 -20.949 1.00 72.06 113 SER A C 1
ATOM 919 O O . SER A 1 113 ? -5.652 -8.509 -21.150 1.00 72.06 113 SER A O 1
ATOM 921 N N . TYR A 1 114 ? -7.631 -7.514 -20.757 1.00 79.56 114 TYR A N 1
ATOM 922 C CA . TYR A 1 114 ? -8.397 -8.751 -20.862 1.00 79.56 114 TYR A CA 1
ATOM 923 C C . TYR A 1 114 ? -8.182 -9.411 -22.242 1.00 79.56 114 TYR A C 1
ATOM 925 O O . TYR A 1 114 ? -8.058 -10.627 -22.312 1.00 79.56 114 TYR A O 1
ATOM 933 N N . GLU A 1 115 ? -7.996 -8.629 -23.312 1.00 81.81 115 GLU A N 1
ATOM 934 C CA . GLU A 1 115 ? -7.603 -9.114 -24.642 1.00 81.81 115 GLU A CA 1
ATOM 935 C C . GLU A 1 115 ? -6.267 -9.874 -24.637 1.00 81.81 115 GLU A C 1
ATOM 937 O O . GLU A 1 115 ? -6.205 -10.948 -25.225 1.00 81.81 115 GLU A O 1
ATOM 942 N N . SER A 1 116 ? -5.227 -9.387 -23.947 1.00 75.75 116 SER A N 1
ATOM 943 C CA . SER A 1 116 ? -3.947 -10.108 -23.841 1.00 75.75 116 SER A CA 1
ATOM 944 C C . SER A 1 116 ? -4.075 -11.393 -23.018 1.00 75.75 116 SER A C 1
ATOM 946 O O . SER A 1 116 ? -3.560 -12.422 -23.438 1.00 75.75 116 SER A O 1
ATOM 948 N N . LEU A 1 117 ? -4.839 -11.383 -21.915 1.00 77.38 117 LEU A N 1
ATOM 949 C CA . LEU A 1 117 ? -5.205 -12.613 -21.184 1.00 77.38 117 LEU A CA 1
ATOM 950 C C . LEU A 1 117 ? -5.928 -13.621 -22.086 1.00 77.38 117 LEU A C 1
ATOM 952 O O . LEU A 1 117 ? -5.667 -14.821 -22.034 1.00 77.38 117 LEU A O 1
ATOM 956 N N . ARG A 1 118 ? -6.847 -13.128 -22.920 1.00 87.38 118 ARG A N 1
ATOM 957 C CA . ARG A 1 118 ? -7.642 -13.944 -23.838 1.00 87.38 118 ARG A CA 1
ATOM 958 C C . ARG A 1 118 ? -6.797 -14.524 -24.974 1.00 87.38 118 ARG A C 1
ATOM 960 O O . ARG A 1 118 ? -7.063 -15.640 -25.409 1.00 87.38 118 ARG A O 1
ATOM 967 N N . GLU A 1 119 ? -5.792 -13.787 -25.444 1.00 86.12 119 GLU A N 1
ATOM 968 C CA . GLU A 1 119 ? -4.796 -14.254 -26.416 1.00 86.12 119 GLU A CA 1
ATOM 969 C C . GLU A 1 119 ? -3.855 -15.303 -25.800 1.00 86.12 119 GLU A C 1
ATOM 971 O O . GLU A 1 119 ? -3.672 -16.371 -26.389 1.00 86.12 119 GLU A O 1
ATOM 976 N N . ASP A 1 120 ? -3.339 -15.062 -24.590 1.00 84.94 120 ASP A N 1
ATOM 977 C CA . ASP A 1 120 ? -2.477 -16.004 -23.859 1.00 84.94 120 ASP A CA 1
ATOM 978 C C . ASP A 1 120 ? -3.202 -17.331 -23.550 1.00 84.94 120 ASP A C 1
ATOM 980 O O . ASP A 1 120 ? -2.608 -18.410 -23.650 1.00 84.94 120 ASP A O 1
ATOM 984 N N . TYR A 1 121 ? -4.504 -17.278 -23.244 1.00 88.50 121 TYR A N 1
ATOM 985 C CA . TYR A 1 121 ? -5.348 -18.455 -22.992 1.00 88.50 121 TYR A CA 1
ATOM 986 C C . TYR A 1 121 ? -6.104 -18.982 -24.220 1.00 88.50 121 TYR A C 1
ATOM 988 O O . TYR A 1 121 ? -6.892 -19.916 -24.087 1.00 88.50 121 TYR A O 1
ATOM 996 N N . ALA A 1 122 ? -5.825 -18.495 -25.435 1.00 91.81 122 ALA A N 1
ATOM 997 C CA . ALA A 1 122 ? -6.525 -18.926 -26.656 1.00 91.81 122 ALA A CA 1
ATOM 998 C C . ALA A 1 122 ? -6.385 -20.432 -26.991 1.00 91.81 122 ALA A C 1
ATOM 1000 O O . ALA A 1 122 ? -7.053 -20.931 -27.896 1.00 91.81 122 ALA A O 1
ATOM 1001 N N . LYS A 1 123 ? -5.501 -21.158 -26.291 1.00 94.62 123 LYS A N 1
ATOM 1002 C CA . LYS A 1 123 ? -5.295 -22.613 -26.417 1.00 94.62 123 LYS A CA 1
ATOM 1003 C C . LYS A 1 123 ? -5.934 -23.437 -25.293 1.00 94.62 123 LYS A C 1
ATOM 1005 O O . LYS A 1 123 ? -5.998 -24.656 -25.429 1.00 94.62 123 LYS A O 1
ATOM 1010 N N . ASP A 1 124 ? -6.382 -22.809 -24.206 1.00 93.50 124 ASP A N 1
ATOM 1011 C CA . ASP A 1 124 ? -6.993 -23.484 -23.058 1.00 93.50 124 ASP A CA 1
ATOM 1012 C C . ASP A 1 124 ? -8.454 -23.045 -22.911 1.00 93.50 124 ASP A C 1
ATOM 1014 O O . ASP A 1 124 ? -8.775 -22.013 -22.322 1.00 93.50 124 ASP A O 1
ATOM 1018 N N . ASN A 1 125 ? -9.359 -23.867 -23.448 1.00 93.81 125 ASN A N 1
ATOM 1019 C CA . ASN A 1 125 ? -10.798 -23.609 -23.406 1.00 93.81 125 ASN A CA 1
ATOM 1020 C C . ASN A 1 125 ? -11.358 -23.522 -21.974 1.00 93.81 125 ASN A C 1
ATOM 1022 O O . ASN A 1 125 ? -12.383 -22.870 -21.776 1.00 93.81 125 ASN A O 1
ATOM 1026 N N . ASN A 1 126 ? -10.733 -24.165 -20.980 1.00 89.00 126 ASN A N 1
ATOM 1027 C CA . ASN A 1 126 ? -11.209 -24.132 -19.597 1.00 89.00 126 ASN A CA 1
ATOM 1028 C C . ASN A 1 126 ? -10.869 -22.775 -18.967 1.00 89.00 126 ASN A C 1
ATOM 1030 O O . ASN A 1 126 ? -11.764 -22.066 -18.504 1.00 89.00 126 ASN A O 1
ATOM 1034 N N . LEU A 1 127 ? -9.604 -22.349 -19.064 1.00 78.00 127 LEU A N 1
ATOM 1035 C CA . LEU A 1 127 ? -9.182 -21.015 -18.619 1.00 78.00 127 LEU A CA 1
ATOM 1036 C C . LEU A 1 127 ? -9.931 -19.897 -19.355 1.00 78.00 127 LEU A C 1
ATOM 1038 O O . LEU A 1 127 ? -10.361 -18.939 -18.715 1.00 78.00 127 LEU A O 1
ATOM 1042 N N . LEU A 1 128 ? -10.159 -20.042 -20.663 1.00 89.19 128 LEU A N 1
ATOM 1043 C CA . LEU A 1 128 ? -10.937 -19.087 -21.455 1.00 89.19 128 LEU A CA 1
ATOM 1044 C C . LEU A 1 128 ? -12.398 -18.988 -20.979 1.00 89.19 128 LEU A C 1
ATOM 1046 O O . LEU A 1 128 ? -12.923 -17.885 -20.837 1.00 89.19 128 LEU A O 1
ATOM 1050 N N . THR A 1 129 ? -13.041 -20.120 -20.672 1.00 89.88 129 THR A N 1
ATOM 1051 C CA . THR A 1 129 ? -14.418 -20.144 -20.141 1.00 89.88 129 THR A CA 1
ATOM 1052 C C . THR A 1 129 ? -14.498 -19.464 -18.772 1.00 89.88 129 THR A C 1
ATOM 1054 O O . THR A 1 129 ? -15.401 -18.663 -18.535 1.00 89.88 129 THR A O 1
ATOM 1057 N N . ASN A 1 130 ? -13.524 -19.716 -17.891 1.00 84.25 130 ASN A N 1
ATOM 1058 C CA . ASN A 1 130 ? -13.455 -19.070 -16.577 1.00 84.25 130 ASN A CA 1
ATOM 1059 C C . ASN A 1 130 ? -13.186 -17.558 -16.689 1.00 84.25 130 ASN A C 1
ATOM 1061 O O . ASN A 1 130 ? -13.770 -16.779 -15.939 1.00 84.25 130 ASN A O 1
ATOM 1065 N N . LEU A 1 131 ? -12.353 -17.125 -17.645 1.00 85.88 131 LEU A N 1
ATOM 1066 C CA . LEU A 1 131 ? -12.085 -15.708 -17.920 1.00 85.88 131 LEU A CA 1
ATOM 1067 C C . LEU A 1 131 ? -13.363 -14.956 -18.336 1.00 85.88 131 LEU A C 1
ATOM 1069 O O . LEU A 1 131 ? -13.622 -13.859 -17.839 1.00 85.88 131 LEU A O 1
ATOM 1073 N N . GLU A 1 132 ? -14.173 -15.546 -19.220 1.00 90.50 132 GLU A N 1
ATOM 1074 C CA . GLU A 1 132 ? -15.453 -14.960 -19.647 1.00 90.50 132 GLU A CA 1
ATOM 1075 C C . GLU A 1 132 ? -16.499 -14.972 -18.521 1.00 90.50 132 GLU A C 1
ATOM 1077 O O . GLU A 1 132 ? -17.216 -13.986 -18.343 1.00 90.50 132 GLU A O 1
ATOM 1082 N N . ALA A 1 133 ? -16.555 -16.039 -17.716 1.00 89.81 133 ALA A N 1
ATOM 1083 C CA . ALA A 1 133 ? -17.438 -16.110 -16.551 1.00 89.81 133 ALA A CA 1
ATOM 1084 C C . ALA A 1 133 ? -17.111 -15.012 -15.522 1.00 89.81 133 ALA A C 1
ATOM 1086 O O . ALA A 1 133 ? -18.006 -14.275 -15.110 1.00 89.81 133 ALA A O 1
ATOM 1087 N N . LEU A 1 134 ? -15.828 -14.834 -15.179 1.00 83.38 134 LEU A N 1
ATOM 1088 C CA . LEU A 1 134 ? -15.364 -13.770 -14.278 1.00 83.38 134 LEU A CA 1
ATOM 1089 C C . LEU A 1 134 ? -15.658 -12.370 -14.831 1.00 83.38 134 LEU A C 1
ATOM 1091 O O . LEU A 1 134 ? -16.070 -11.489 -14.081 1.00 83.38 134 LEU A O 1
ATOM 1095 N N . LYS A 1 135 ? -15.494 -12.156 -16.142 1.00 89.00 135 LYS A N 1
ATOM 1096 C CA . LYS A 1 135 ? -15.866 -10.892 -16.795 1.00 89.00 135 LYS A CA 1
ATOM 1097 C C . LYS A 1 135 ? -17.372 -10.627 -16.715 1.00 89.00 135 LYS A C 1
ATOM 1099 O O . LYS A 1 135 ? -17.768 -9.489 -16.470 1.00 89.00 135 LYS A O 1
ATOM 1104 N N . SER A 1 136 ? -18.204 -11.650 -16.913 1.00 90.56 136 SER A N 1
ATOM 1105 C CA . SER A 1 136 ? -19.662 -11.527 -16.807 1.00 90.56 136 SER A CA 1
ATOM 1106 C C . SER A 1 136 ? -20.111 -11.220 -15.376 1.00 90.56 136 SER A C 1
ATOM 1108 O O . SER A 1 136 ? -20.997 -10.389 -15.185 1.00 90.56 136 SER A O 1
ATOM 1110 N N . ASP A 1 137 ? -19.497 -11.859 -14.380 1.00 86.00 137 ASP A N 1
ATOM 1111 C CA . ASP A 1 137 ? -19.784 -11.626 -12.960 1.00 86.00 137 ASP A CA 1
ATOM 1112 C C . ASP A 1 137 ? -19.369 -10.207 -12.531 1.00 86.00 137 ASP A C 1
ATOM 1114 O O . ASP A 1 137 ? -20.167 -9.463 -11.958 1.00 86.00 137 ASP A O 1
ATOM 1118 N N . LEU A 1 138 ? -18.170 -9.767 -12.939 1.00 80.75 138 LEU A N 1
ATOM 1119 C CA . LEU A 1 138 ? -17.681 -8.401 -12.728 1.00 80.75 138 LEU A CA 1
ATOM 1120 C C . LEU A 1 138 ? -18.612 -7.350 -13.356 1.00 80.75 138 LEU A C 1
ATOM 1122 O O . LEU A 1 138 ? -18.906 -6.335 -12.724 1.00 80.75 138 LEU A O 1
ATOM 1126 N N . GLN A 1 139 ? -19.088 -7.591 -14.583 1.00 85.44 139 GLN A N 1
ATOM 1127 C CA . GLN A 1 139 ? -20.034 -6.704 -15.264 1.00 85.44 139 GLN A CA 1
ATOM 1128 C C . GLN A 1 139 ? -21.377 -6.657 -14.523 1.00 85.44 139 GLN A C 1
ATOM 1130 O O . GLN A 1 139 ? -21.888 -5.570 -14.271 1.00 85.44 139 GLN A O 1
ATOM 1135 N N . SER A 1 140 ? -21.906 -7.805 -14.090 1.00 89.56 140 SER A N 1
ATOM 1136 C CA . SER A 1 140 ? -23.142 -7.856 -13.300 1.00 89.56 140 SER A CA 1
ATOM 1137 C C . SER A 1 140 ? -22.999 -7.108 -11.969 1.00 89.56 140 SER A C 1
ATOM 1139 O O . SER A 1 140 ? -23.890 -6.350 -11.586 1.00 89.56 140 SER A O 1
ATOM 1141 N N . HIS A 1 141 ? -21.871 -7.261 -11.272 1.00 81.81 141 HIS A N 1
ATOM 1142 C CA . HIS A 1 141 ? -21.582 -6.510 -10.049 1.00 81.81 141 HIS A CA 1
ATOM 1143 C C . HIS A 1 141 ? -21.467 -4.998 -10.324 1.00 81.81 141 HIS A C 1
ATOM 1145 O O . HIS A 1 141 ? -22.004 -4.187 -9.565 1.00 81.81 141 HIS A O 1
ATOM 1151 N N . TYR A 1 142 ? -20.833 -4.602 -11.434 1.00 82.12 142 TYR A N 1
ATOM 1152 C CA . TYR A 1 142 ? -20.796 -3.205 -11.869 1.00 82.12 142 TYR A CA 1
ATOM 1153 C C . TYR A 1 142 ? -22.205 -2.645 -12.113 1.00 82.12 142 TYR A C 1
ATOM 1155 O O . TYR A 1 142 ? -22.548 -1.587 -11.582 1.00 82.12 142 TYR A O 1
ATOM 1163 N N . ASP A 1 143 ? -23.046 -3.375 -12.843 1.00 84.75 143 ASP A N 1
ATOM 1164 C CA . ASP A 1 143 ? -24.391 -2.931 -13.214 1.00 84.75 143 ASP A CA 1
ATOM 1165 C C . ASP A 1 143 ? -25.349 -2.840 -12.012 1.00 84.75 143 ASP A C 1
ATOM 1167 O O . ASP A 1 143 ? -26.219 -1.968 -11.969 1.00 84.75 143 ASP A O 1
ATOM 1171 N N . ILE A 1 144 ? -25.167 -3.689 -10.996 1.00 88.25 144 ILE A N 1
ATOM 1172 C CA . ILE A 1 144 ? -25.966 -3.666 -9.760 1.00 88.25 144 ILE A CA 1
ATOM 1173 C C . ILE A 1 144 ? -25.560 -2.506 -8.835 1.00 88.25 144 ILE A C 1
ATOM 1175 O O . ILE A 1 144 ? -26.434 -1.851 -8.253 1.00 88.25 144 ILE A O 1
ATOM 1179 N N . HIS A 1 145 ? -24.254 -2.267 -8.671 1.00 80.25 145 HIS A N 1
ATOM 1180 C CA . HIS A 1 145 ? -23.721 -1.389 -7.619 1.00 80.25 145 HIS A CA 1
ATOM 1181 C C . HIS A 1 145 ? -23.259 -0.005 -8.102 1.00 80.25 145 HIS A C 1
ATOM 1183 O O . HIS A 1 145 ? -23.230 0.926 -7.295 1.00 80.25 145 HIS A O 1
ATOM 1189 N N . TYR A 1 146 ? -22.906 0.150 -9.382 1.00 68.94 146 TYR A N 1
ATOM 1190 C CA . TYR A 1 146 ? -22.219 1.344 -9.899 1.00 68.94 146 TYR A CA 1
ATOM 1191 C C . TYR A 1 146 ? -22.840 1.939 -11.162 1.00 68.94 146 TYR A C 1
ATOM 1193 O O . TYR A 1 146 ? -22.738 3.154 -11.348 1.00 68.94 146 TYR A O 1
ATOM 1201 N N . ALA A 1 147 ? -23.487 1.142 -12.020 1.00 88.19 147 ALA A N 1
ATOM 1202 C CA . ALA A 1 147 ? -24.207 1.708 -13.153 1.00 88.19 147 ALA A CA 1
ATOM 1203 C C . ALA A 1 147 ? -25.298 2.665 -12.635 1.00 88.19 147 ALA A C 1
ATOM 1205 O O . ALA A 1 147 ? -26.077 2.305 -11.744 1.00 88.19 147 ALA A O 1
ATOM 1206 N N . PRO A 1 148 ? -25.366 3.906 -13.151 1.00 74.75 148 PRO A N 1
ATOM 1207 C CA . PRO A 1 148 ? -26.346 4.866 -12.681 1.00 74.75 148 PRO A CA 1
ATOM 1208 C C . PRO A 1 148 ? -27.742 4.328 -12.982 1.00 74.75 148 PRO A C 1
ATOM 1210 O O . PRO A 1 148 ? -28.119 4.190 -14.146 1.00 74.75 148 PRO A O 1
ATOM 1213 N N . LYS A 1 149 ? -28.524 4.053 -11.928 1.00 75.94 149 LYS A N 1
ATOM 1214 C CA . LYS A 1 149 ? -29.956 3.757 -12.044 1.00 75.94 149 LYS A CA 1
ATOM 1215 C C . LYS A 1 149 ? -30.618 4.942 -12.730 1.00 75.94 149 LYS A C 1
ATOM 1217 O O . LYS A 1 149 ? -30.891 5.962 -12.097 1.00 75.94 149 LYS A O 1
ATOM 1222 N N . SER A 1 150 ? -30.827 4.815 -14.035 1.00 68.06 150 SER A N 1
ATOM 1223 C CA . SER A 1 150 ? -31.397 5.859 -14.868 1.00 68.06 150 SER A CA 1
ATOM 1224 C C . SER A 1 150 ? -32.807 6.156 -14.375 1.00 68.06 150 SER A C 1
ATOM 1226 O O . SER A 1 150 ? -33.732 5.373 -14.602 1.00 68.06 150 SER A O 1
ATOM 1228 N N . ALA A 1 151 ? -32.965 7.288 -13.687 1.00 56.47 151 ALA A N 1
ATOM 1229 C CA . ALA A 1 151 ? -34.277 7.853 -13.426 1.00 56.47 151 ALA A CA 1
ATOM 1230 C C . ALA A 1 151 ? -35.005 8.027 -14.774 1.00 56.47 151 ALA A C 1
ATOM 1232 O O . ALA A 1 151 ? -34.352 8.378 -15.763 1.00 56.47 151 ALA A O 1
ATOM 1233 N N . PRO A 1 152 ? -36.323 7.773 -14.848 1.00 48.94 152 PRO A N 1
ATOM 1234 C CA . PRO A 1 152 ? -37.054 7.835 -16.106 1.00 48.94 152 PRO A CA 1
ATOM 1235 C C . PRO A 1 152 ? -37.106 9.281 -16.613 1.00 48.94 152 PRO A C 1
ATOM 1237 O O . PRO A 1 152 ? -37.945 10.079 -16.197 1.00 48.94 152 PRO A O 1
ATOM 1240 N N . LEU A 1 153 ? -36.182 9.619 -17.513 1.00 47.75 153 LEU A N 1
ATOM 1241 C CA . LEU A 1 153 ? -36.126 10.909 -18.184 1.00 47.75 153 LEU A CA 1
ATOM 1242 C C . LEU A 1 153 ? -37.041 10.896 -19.406 1.00 47.75 153 LEU A C 1
ATOM 1244 O O . LEU A 1 153 ? -36.881 10.099 -20.330 1.00 47.75 153 LEU A O 1
ATOM 1248 N N . THR A 1 154 ? -38.000 11.816 -19.399 1.00 46.38 154 THR A N 1
ATOM 1249 C CA . THR A 1 154 ? -38.881 12.118 -20.527 1.00 46.38 154 THR A CA 1
ATOM 1250 C C . THR A 1 154 ? -38.086 12.473 -21.780 1.00 46.38 154 THR A C 1
ATOM 1252 O O . THR A 1 154 ? -37.147 13.267 -21.739 1.00 46.38 154 THR A O 1
ATOM 1255 N N . SER A 1 155 ? -38.503 11.899 -22.904 1.00 45.09 155 SER A N 1
ATOM 1256 C CA . SER A 1 155 ? -37.855 12.000 -24.208 1.00 45.09 155 SER A CA 1
ATOM 1257 C C . SER A 1 155 ? -37.916 13.401 -24.829 1.00 45.09 155 SER A C 1
ATOM 1259 O O . SER A 1 155 ? -39.007 13.882 -25.138 1.00 45.09 155 SER A O 1
ATOM 1261 N N . THR A 1 156 ? -36.751 13.964 -25.160 1.00 35.91 156 THR A N 1
ATOM 1262 C CA . THR A 1 156 ? -36.594 15.050 -26.146 1.00 35.91 156 THR A CA 1
ATOM 1263 C C . THR A 1 156 ? -35.432 14.702 -27.085 1.00 35.91 156 THR A C 1
ATOM 1265 O O . THR A 1 156 ? -34.440 14.115 -26.661 1.00 35.91 156 THR A O 1
ATOM 1268 N N . SER A 1 157 ? -35.577 14.992 -28.378 1.00 49.16 157 SER A N 1
ATOM 1269 C CA . SER A 1 157 ? -34.857 14.317 -29.468 1.00 49.16 157 SER A CA 1
ATOM 1270 C C . SER A 1 157 ? -33.716 15.110 -30.133 1.00 49.16 157 SER A C 1
ATOM 1272 O O . SER A 1 157 ? -33.952 16.244 -30.543 1.00 49.16 157 SER A O 1
ATOM 1274 N N . ASN A 1 158 ? -32.617 14.400 -30.453 1.00 39.97 158 ASN A N 1
ATOM 1275 C CA . ASN A 1 158 ? -31.713 14.583 -31.619 1.00 39.97 158 ASN A CA 1
ATOM 1276 C C . ASN A 1 158 ? -30.813 15.851 -31.706 1.00 39.97 158 ASN A C 1
ATOM 1278 O O . ASN A 1 158 ? -31.121 16.854 -31.069 1.00 39.97 158 ASN A O 1
ATOM 1282 N N . PRO A 1 159 ? -29.766 15.891 -32.581 1.00 49.28 159 PRO A N 1
ATOM 1283 C CA . PRO A 1 159 ? -28.993 14.806 -33.231 1.00 49.28 159 PRO A CA 1
ATOM 1284 C C . PRO A 1 159 ? -27.436 14.944 -33.158 1.00 49.28 159 PRO A C 1
ATOM 1286 O O . PRO A 1 159 ? -26.884 15.963 -32.757 1.00 49.28 159 PRO A O 1
ATOM 1289 N N . HIS A 1 160 ? -26.734 13.901 -33.630 1.00 39.44 160 HIS A N 1
ATOM 1290 C CA . HIS A 1 160 ? -25.281 13.824 -33.933 1.00 39.44 160 HIS A CA 1
ATOM 1291 C C . HIS A 1 160 ? -24.899 14.666 -35.190 1.00 39.44 160 HIS A C 1
ATOM 1293 O O . HIS A 1 160 ? -25.818 15.084 -35.899 1.00 39.44 160 HIS A O 1
ATOM 1299 N N . PRO A 1 161 ? -23.609 14.949 -35.519 1.00 49.69 161 PRO A N 1
ATOM 1300 C CA . PRO A 1 161 ? -22.504 13.987 -35.749 1.00 49.69 161 PRO A CA 1
ATOM 1301 C C . PRO A 1 161 ? -21.294 14.275 -34.807 1.00 49.69 161 PRO A C 1
ATOM 1303 O O . PRO A 1 161 ? -21.520 14.867 -33.758 1.00 49.69 161 PRO A O 1
ATOM 1306 N N . ALA A 1 162 ? -20.032 13.841 -34.973 1.00 37.75 162 ALA A N 1
ATOM 1307 C CA . ALA A 1 162 ? -19.315 13.092 -36.022 1.00 37.75 162 ALA A CA 1
ATOM 1308 C C . ALA A 1 162 ? -18.237 12.149 -35.409 1.00 37.75 162 ALA A C 1
ATOM 1310 O O . ALA A 1 162 ? -18.225 11.941 -34.199 1.00 37.75 162 ALA A O 1
ATOM 1311 N N . ALA A 1 163 ? -17.332 11.581 -36.226 1.00 46.22 163 ALA A N 1
ATOM 1312 C CA . ALA A 1 163 ? -16.336 10.576 -35.817 1.00 46.22 163 ALA A CA 1
ATOM 1313 C C . ALA A 1 163 ? -14.865 11.015 -35.996 1.00 46.22 163 ALA A C 1
ATOM 1315 O O . ALA A 1 163 ? -14.522 11.692 -36.963 1.00 46.22 163 ALA A O 1
ATOM 1316 N N . GLY A 1 164 ? -13.985 10.536 -35.108 1.00 34.06 164 GLY A N 1
ATOM 1317 C CA . GLY A 1 164 ? -12.528 10.666 -35.218 1.00 34.06 164 GLY A CA 1
ATOM 1318 C C . GLY A 1 164 ? -11.800 9.919 -34.094 1.00 34.06 164 GLY A C 1
ATOM 1319 O O . GLY A 1 164 ? -11.714 10.417 -32.978 1.00 34.06 164 GLY A O 1
ATOM 1320 N N . SER A 1 165 ? -11.285 8.717 -34.374 1.00 39.97 165 SER A N 1
ATOM 1321 C CA . SER A 1 165 ? -10.494 7.941 -33.404 1.00 39.97 165 SER A CA 1
ATOM 1322 C C . SER A 1 165 ? -9.029 8.411 -33.399 1.00 39.97 165 SER A C 1
ATOM 1324 O O . SER A 1 165 ? -8.437 8.498 -34.480 1.00 39.97 165 SER A O 1
ATOM 1326 N N . PRO A 1 166 ? -8.412 8.707 -32.237 1.00 41.28 166 PRO A N 1
ATOM 1327 C CA . PRO A 1 166 ? -6.997 9.067 -32.175 1.00 41.28 166 PRO A CA 1
ATOM 1328 C C . PRO A 1 166 ? -6.096 7.915 -32.637 1.00 41.28 166 PRO A C 1
ATOM 1330 O O . PRO A 1 166 ? -6.253 6.771 -32.209 1.00 41.28 166 PRO A O 1
ATOM 1333 N N . GLN A 1 167 ? -5.109 8.213 -33.485 1.00 43.72 167 GLN A N 1
ATOM 1334 C CA . GLN A 1 167 ? -4.136 7.212 -33.926 1.00 43.72 167 GLN A CA 1
ATOM 1335 C C . GLN A 1 167 ? -3.298 6.695 -32.747 1.00 43.72 167 GLN A C 1
ATOM 1337 O O . GLN A 1 167 ? -2.746 7.471 -31.966 1.00 43.72 167 GLN A O 1
ATOM 1342 N N . LYS A 1 168 ? -3.148 5.369 -32.658 1.00 40.09 168 LYS A N 1
ATOM 1343 C CA . LYS A 1 168 ? -2.340 4.679 -31.643 1.00 40.09 168 LYS A CA 1
ATOM 1344 C C . LYS A 1 168 ? -0.844 4.886 -31.924 1.00 40.09 168 LYS A C 1
ATOM 1346 O O . LYS A 1 168 ? -0.202 4.062 -32.574 1.00 40.09 168 LYS A O 1
ATOM 1351 N N . VAL A 1 169 ? -0.297 6.017 -31.472 1.00 41.41 169 VAL A N 1
ATOM 1352 C CA . VAL A 1 169 ? 1.119 6.378 -31.658 1.00 41.41 169 VAL A CA 1
ATOM 1353 C C . VAL A 1 169 ? 2.018 5.338 -30.984 1.00 41.41 169 VAL A C 1
ATOM 1355 O O . VAL A 1 169 ? 1.851 5.019 -29.808 1.00 41.41 169 VAL A O 1
ATOM 1358 N N . ASN A 1 170 ? 2.990 4.802 -31.723 1.00 47.41 170 ASN A N 1
ATOM 1359 C CA . ASN A 1 170 ? 3.864 3.741 -31.227 1.00 47.41 170 ASN A CA 1
ATOM 1360 C C . ASN A 1 170 ? 4.989 4.323 -30.344 1.00 47.41 170 ASN A C 1
ATOM 1362 O O . ASN A 1 170 ? 6.065 4.665 -30.836 1.00 47.41 170 ASN A O 1
ATOM 1366 N N . PHE A 1 171 ? 4.706 4.475 -29.044 1.00 40.00 171 PHE A N 1
ATOM 1367 C CA . PHE A 1 171 ? 5.536 5.194 -28.061 1.00 40.00 171 PHE A CA 1
ATOM 1368 C C . PHE A 1 171 ? 7.014 4.765 -28.008 1.00 40.00 171 PHE A C 1
ATOM 1370 O O . PHE A 1 171 ? 7.880 5.604 -27.764 1.00 40.00 171 PHE A O 1
ATOM 1377 N N . ILE A 1 172 ? 7.325 3.489 -28.262 1.00 43.19 172 ILE A N 1
ATOM 1378 C CA . ILE A 1 172 ? 8.685 2.945 -28.095 1.00 43.19 172 ILE A CA 1
ATOM 1379 C C . ILE A 1 172 ? 9.695 3.581 -29.067 1.00 43.19 172 ILE A C 1
ATOM 1381 O O . ILE A 1 172 ? 10.855 3.774 -28.700 1.00 43.19 172 ILE A O 1
ATOM 1385 N N . SER A 1 173 ? 9.274 3.983 -30.273 1.00 45.06 173 SER A N 1
ATOM 1386 C CA . SER A 1 173 ? 10.192 4.509 -31.300 1.00 45.06 173 SER A CA 1
ATOM 1387 C C . SER A 1 173 ? 10.821 5.865 -30.952 1.00 45.06 173 SER A C 1
ATOM 1389 O O . SER A 1 173 ? 11.864 6.208 -31.506 1.00 45.06 173 SER A O 1
ATOM 1391 N N . ARG A 1 174 ? 10.242 6.625 -30.009 1.00 50.81 174 ARG A N 1
ATOM 1392 C CA . ARG A 1 174 ? 10.794 7.912 -29.543 1.00 50.81 174 ARG A CA 1
ATOM 1393 C C . ARG A 1 174 ? 11.759 7.788 -28.359 1.00 50.81 174 ARG A C 1
ATOM 1395 O O . ARG A 1 174 ? 12.492 8.732 -28.090 1.00 50.81 174 ARG A O 1
ATOM 1402 N N . CYS A 1 175 ? 11.799 6.650 -27.664 1.00 46.56 175 CYS A N 1
ATOM 1403 C CA . CYS A 1 175 ? 12.563 6.507 -26.417 1.00 46.56 175 CYS A CA 1
ATOM 1404 C C . CYS A 1 175 ? 14.036 6.100 -26.602 1.00 46.56 175 CYS A C 1
ATOM 1406 O O . CYS A 1 175 ? 14.795 6.151 -25.640 1.00 46.56 175 CYS A O 1
ATOM 1408 N N . VAL A 1 176 ? 14.458 5.706 -27.809 1.00 49.62 176 VAL A N 1
ATOM 1409 C CA . VAL A 1 176 ? 15.803 5.138 -28.058 1.00 49.62 176 VAL A CA 1
ATOM 1410 C C . VAL A 1 176 ? 16.919 6.204 -28.091 1.00 49.62 176 VAL A C 1
ATOM 1412 O O . VAL A 1 176 ? 18.089 5.863 -27.962 1.00 49.62 176 VAL A O 1
ATOM 1415 N N . GLY A 1 177 ? 16.579 7.494 -28.227 1.00 48.62 177 GLY A N 1
ATOM 1416 C CA . GLY A 1 177 ? 17.551 8.596 -28.349 1.00 48.62 177 GLY A CA 1
ATOM 1417 C C . GLY A 1 177 ? 17.648 9.564 -27.162 1.00 48.62 177 GLY A C 1
ATOM 1418 O O . GLY A 1 177 ? 18.495 10.455 -27.177 1.00 48.62 177 GLY A O 1
ATOM 1419 N N . CYS A 1 178 ? 16.795 9.442 -26.141 1.00 46.00 178 CYS A N 1
ATOM 1420 C CA . CYS A 1 178 ? 16.779 10.386 -25.021 1.00 46.00 178 CYS A CA 1
ATOM 1421 C C . CYS A 1 178 ? 17.731 9.940 -23.904 1.00 46.00 178 CYS A C 1
ATOM 1423 O O . CYS A 1 178 ? 17.503 8.916 -23.262 1.00 46.00 178 CYS A O 1
ATOM 1425 N N . SER A 1 179 ? 18.766 10.741 -23.619 1.00 48.88 179 SER A N 1
ATOM 1426 C CA . SER A 1 179 ? 19.556 10.595 -22.388 1.00 48.88 179 SER A CA 1
ATOM 1427 C C . SER A 1 179 ? 18.615 10.651 -21.183 1.00 48.88 179 SER A C 1
ATOM 1429 O O . SER A 1 179 ? 17.831 11.595 -21.072 1.00 48.88 179 SER A O 1
ATOM 1431 N N . GLY A 1 180 ? 18.691 9.652 -20.300 1.00 48.66 180 GLY A N 1
ATOM 1432 C CA . GLY A 1 180 ? 17.770 9.470 -19.176 1.00 48.66 180 GLY A CA 1
ATOM 1433 C C . GLY A 1 180 ? 17.781 10.653 -18.209 1.00 48.66 180 GLY A C 1
ATOM 1434 O O . GLY A 1 180 ? 18.567 10.689 -17.272 1.00 48.66 180 GLY A O 1
ATOM 1435 N N . SER A 1 181 ? 16.911 11.629 -18.441 1.00 53.41 181 SER A N 1
ATOM 1436 C CA . SER A 1 181 ? 16.632 12.722 -17.511 1.00 53.41 181 SER A CA 1
ATOM 1437 C C . SER A 1 181 ? 15.617 12.259 -16.464 1.00 53.41 181 SER A C 1
ATOM 1439 O O . SER A 1 181 ? 14.795 11.386 -16.750 1.00 53.41 181 SER A O 1
ATOM 1441 N N . ALA A 1 182 ? 15.595 12.893 -15.288 1.00 52.97 182 ALA A N 1
ATOM 1442 C CA . ALA A 1 182 ? 14.505 12.728 -14.320 1.00 52.97 182 ALA A CA 1
ATOM 1443 C C . ALA A 1 182 ? 13.126 12.965 -14.972 1.00 52.97 182 ALA A C 1
ATOM 1445 O O . ALA A 1 182 ? 12.178 12.238 -14.686 1.00 52.97 182 ALA A O 1
ATOM 1446 N N . VAL A 1 183 ? 13.071 13.876 -15.953 1.00 49.34 183 VAL A N 1
ATOM 1447 C CA . VAL A 1 183 ? 11.900 14.152 -16.800 1.00 49.34 183 VAL A CA 1
ATOM 1448 C C . VAL A 1 183 ? 11.406 12.901 -17.538 1.00 49.34 183 VAL A C 1
ATOM 1450 O O . VAL A 1 183 ? 10.210 12.749 -17.720 1.00 49.34 183 VAL A O 1
ATOM 1453 N N . MET A 1 184 ? 12.271 11.962 -17.940 1.00 55.53 184 MET A N 1
ATOM 1454 C CA . MET A 1 184 ? 11.824 10.729 -18.608 1.00 55.53 184 MET A CA 1
ATOM 1455 C C . MET A 1 184 ? 11.128 9.770 -17.634 1.00 55.53 184 MET A C 1
ATOM 1457 O O . MET A 1 184 ? 10.164 9.112 -18.014 1.00 55.53 184 MET A O 1
ATOM 1461 N N . VAL A 1 185 ? 11.575 9.713 -16.377 1.00 52.94 185 VAL A N 1
ATOM 1462 C CA . VAL A 1 185 ? 10.897 8.937 -15.326 1.00 52.94 185 VAL A CA 1
ATOM 1463 C C . VAL A 1 185 ? 9.563 9.602 -14.985 1.00 52.94 185 VAL A C 1
ATOM 1465 O O . VAL A 1 185 ? 8.531 8.936 -14.981 1.00 52.94 185 VAL A O 1
ATOM 1468 N N . GLU A 1 186 ? 9.563 10.924 -14.810 1.00 51.25 186 GLU A N 1
ATOM 1469 C CA . GLU A 1 186 ? 8.360 11.736 -14.609 1.00 51.25 186 GLU A CA 1
ATOM 1470 C C . GLU A 1 186 ? 7.364 11.604 -15.773 1.00 51.25 186 GLU A C 1
ATOM 1472 O O . GLU A 1 186 ? 6.171 11.504 -15.523 1.00 51.25 186 GLU A O 1
ATOM 1477 N N . TRP A 1 187 ? 7.819 11.504 -17.027 1.00 53.59 187 TRP A N 1
ATOM 1478 C CA . TRP A 1 187 ? 6.973 11.271 -18.208 1.00 53.59 187 TRP A CA 1
ATOM 1479 C C . TRP A 1 187 ? 6.502 9.821 -18.353 1.00 53.59 187 TRP A C 1
ATOM 1481 O O . TRP A 1 187 ? 5.410 9.601 -18.867 1.00 53.59 187 TRP A O 1
ATOM 1491 N N . ILE A 1 188 ? 7.264 8.827 -17.889 1.00 54.94 188 ILE A N 1
ATOM 1492 C CA . ILE A 1 188 ? 6.778 7.439 -17.802 1.00 54.94 188 ILE A CA 1
ATOM 1493 C C . ILE A 1 188 ? 5.657 7.345 -16.758 1.00 54.94 188 ILE A C 1
ATOM 1495 O O . ILE A 1 188 ? 4.656 6.674 -17.005 1.00 54.94 188 ILE A O 1
ATOM 1499 N N . PHE A 1 189 ? 5.773 8.065 -15.638 1.00 50.47 189 PHE A N 1
ATOM 1500 C CA . PHE A 1 189 ? 4.694 8.172 -14.656 1.00 50.47 189 PHE A CA 1
ATOM 1501 C C . PHE A 1 189 ? 3.539 9.075 -15.117 1.00 50.47 189 PHE A C 1
ATOM 1503 O O . PHE A 1 189 ? 2.399 8.704 -14.885 1.00 50.47 189 PHE A O 1
ATOM 1510 N N . SER A 1 190 ? 3.797 10.199 -15.797 1.00 49.00 190 SER A N 1
ATOM 1511 C CA . SER A 1 190 ? 2.786 11.203 -16.193 1.00 49.00 190 SER A CA 1
ATOM 1512 C C . SER A 1 190 ? 2.058 10.858 -17.491 1.00 49.00 190 SER A C 1
ATOM 1514 O O . SER A 1 190 ? 0.842 10.954 -17.544 1.00 49.00 190 SER A O 1
ATOM 1516 N N . GLY A 1 191 ? 2.761 10.365 -18.514 1.00 43.66 191 GLY A N 1
ATOM 1517 C CA . GLY A 1 191 ? 2.133 9.755 -19.694 1.00 43.66 191 GLY A CA 1
ATOM 1518 C C . GLY A 1 191 ? 1.528 8.383 -19.380 1.00 43.66 191 GLY A C 1
ATOM 1519 O O . GLY A 1 191 ? 0.593 7.944 -20.041 1.00 43.66 191 GLY A O 1
ATOM 1520 N N . GLY A 1 192 ? 2.015 7.730 -18.320 1.00 40.72 192 GLY A N 1
ATOM 1521 C CA . GLY A 1 192 ? 1.293 6.656 -17.651 1.00 40.72 192 GLY A CA 1
ATOM 1522 C C . GLY A 1 192 ? 0.093 7.149 -16.838 1.00 40.72 192 GLY A C 1
ATOM 1523 O O . GLY A 1 192 ? -0.785 6.344 -16.581 1.00 40.72 192 GLY A O 1
ATOM 1524 N N . CYS A 1 193 ? 0.008 8.429 -16.457 1.00 43.59 193 CYS A N 1
ATOM 1525 C CA . CYS A 1 193 ? -1.014 8.978 -15.556 1.00 43.59 193 CYS A CA 1
ATOM 1526 C C . CYS A 1 193 ? -2.356 9.252 -16.242 1.00 43.59 193 CYS A C 1
ATOM 1528 O O . CYS A 1 193 ? -3.339 9.431 -15.543 1.00 43.59 193 CYS A O 1
ATOM 1530 N N . ASP A 1 194 ? -2.465 9.195 -17.569 1.00 42.19 194 ASP A N 1
ATOM 1531 C CA . ASP A 1 194 ? -3.789 9.177 -18.210 1.00 42.19 194 ASP A CA 1
ATOM 1532 C C . ASP A 1 194 ? -4.421 7.774 -18.108 1.00 42.19 194 ASP A C 1
ATOM 1534 O O . ASP A 1 194 ? -5.594 7.629 -17.764 1.00 42.19 194 ASP A O 1
ATOM 1538 N N . THR A 1 195 ? -3.629 6.710 -18.288 1.00 39.25 195 THR A N 1
ATOM 1539 C CA . THR A 1 195 ? -4.065 5.313 -18.094 1.00 39.25 195 THR A CA 1
ATOM 1540 C C . THR A 1 195 ? -4.163 4.933 -16.613 1.00 39.25 195 THR A C 1
ATOM 1542 O O . THR A 1 195 ? -5.139 4.322 -16.189 1.00 39.25 195 THR A O 1
ATOM 1545 N N . ILE A 1 196 ? -3.177 5.328 -15.806 1.00 39.41 196 ILE A N 1
ATOM 1546 C CA . ILE A 1 196 ? -3.146 5.152 -14.349 1.00 39.41 196 ILE A CA 1
ATOM 1547 C C . ILE A 1 196 ? -4.107 6.133 -13.675 1.00 39.41 196 ILE A C 1
ATOM 1549 O O . ILE A 1 196 ? -4.614 5.801 -12.619 1.00 39.41 196 ILE A O 1
ATOM 1553 N N . GLY A 1 197 ? -4.429 7.282 -14.274 1.00 40.31 197 GLY A N 1
ATOM 1554 C CA . GLY A 1 197 ? -5.463 8.219 -13.815 1.00 40.31 197 GLY A CA 1
ATOM 1555 C C . GLY A 1 197 ? -6.871 7.685 -14.044 1.00 40.31 197 GLY A C 1
ATOM 1556 O O . GLY A 1 197 ? -7.706 7.785 -13.145 1.00 40.31 197 GLY A O 1
ATOM 1557 N N . LEU A 1 198 ? -7.102 6.991 -15.167 1.00 34.88 198 LEU A N 1
ATOM 1558 C CA . LEU A 1 198 ? -8.270 6.117 -15.323 1.00 34.88 198 LEU A CA 1
ATOM 1559 C C . LEU A 1 198 ? -8.320 5.049 -14.211 1.00 34.88 198 LEU A C 1
ATOM 1561 O O . LEU A 1 198 ? -9.379 4.824 -13.634 1.00 34.88 198 LEU A O 1
ATOM 1565 N N . CYS A 1 199 ? -7.187 4.442 -13.837 1.00 41.72 199 CYS A N 1
ATOM 1566 C CA . CYS A 1 199 ? -7.127 3.530 -12.683 1.00 41.72 199 CYS A CA 1
ATOM 1567 C C . CYS A 1 199 ? -7.215 4.244 -11.316 1.00 41.72 199 CYS A C 1
ATOM 1569 O O . CYS A 1 199 ? -7.638 3.636 -10.336 1.00 41.72 199 CYS A O 1
ATOM 1571 N N . HIS A 1 200 ? -6.877 5.532 -11.224 1.00 41.34 200 HIS A N 1
ATOM 1572 C CA . HIS A 1 200 ? -6.972 6.351 -10.010 1.00 41.34 200 HIS A CA 1
ATOM 1573 C C . HIS A 1 200 ? -8.430 6.761 -9.736 1.00 41.34 200 HIS A C 1
ATOM 1575 O O . HIS A 1 200 ? -8.784 7.042 -8.592 1.00 41.34 200 HIS A O 1
ATOM 1581 N N . ALA A 1 201 ? -9.297 6.691 -10.755 1.00 36.09 201 ALA A N 1
ATOM 1582 C CA . ALA A 1 201 ? -10.753 6.650 -10.605 1.00 36.09 201 ALA A CA 1
ATOM 1583 C C . ALA A 1 201 ? -11.280 5.290 -10.083 1.00 36.09 201 ALA A C 1
ATOM 1585 O O . ALA A 1 201 ? -12.467 5.171 -9.793 1.00 36.09 201 ALA A O 1
ATOM 1586 N N . SER A 1 202 ? -10.411 4.282 -9.92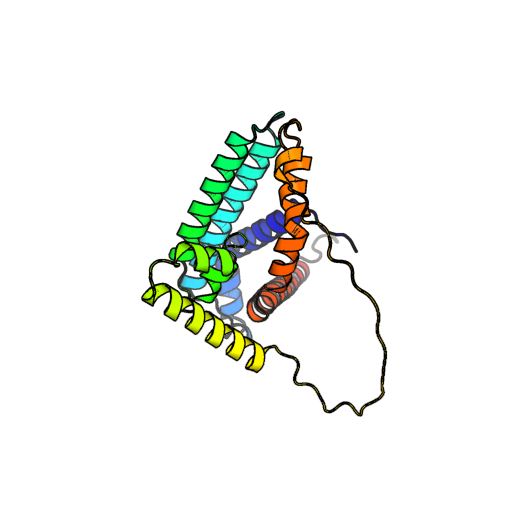0 1.00 40.44 202 SER A N 1
ATOM 1587 C CA . SER A 1 202 ? -10.717 2.956 -9.361 1.00 40.44 202 SER A CA 1
ATOM 1588 C C . SER A 1 202 ? -9.989 2.671 -8.034 1.00 40.44 202 SER A C 1
ATOM 1590 O O . SER A 1 202 ? -9.840 1.511 -7.635 1.00 40.44 202 SER A O 1
ATOM 1592 N N . VAL A 1 203 ? -9.593 3.704 -7.280 1.00 39.94 203 VAL A N 1
ATOM 1593 C CA . VAL A 1 203 ? -9.463 3.518 -5.826 1.00 39.94 203 VAL A CA 1
ATOM 1594 C C . VAL A 1 203 ? -10.879 3.227 -5.321 1.00 39.94 203 VAL A C 1
ATOM 1596 O O . VAL A 1 203 ? -11.755 4.079 -5.465 1.00 39.94 203 VAL A O 1
ATOM 1599 N N . ARG A 1 204 ? -11.136 2.016 -4.796 1.00 50.66 204 ARG A N 1
ATOM 1600 C CA . ARG A 1 204 ? -12.491 1.611 -4.368 1.00 50.66 204 ARG A CA 1
ATOM 1601 C C . ARG A 1 204 ? -13.076 2.674 -3.442 1.00 50.66 204 ARG A C 1
ATOM 1603 O O . ARG A 1 204 ? -12.341 3.209 -2.612 1.00 50.66 204 ARG A O 1
ATOM 1610 N N . ALA A 1 205 ? -14.382 2.935 -3.532 1.00 44.94 205 ALA A N 1
ATOM 1611 C CA . ALA A 1 205 ? -15.045 3.932 -2.686 1.00 44.94 205 ALA A CA 1
ATOM 1612 C C . ALA A 1 205 ? -14.727 3.711 -1.196 1.00 44.94 205 ALA A C 1
ATOM 1614 O O . ALA A 1 205 ? -14.371 4.657 -0.509 1.00 44.94 205 ALA A O 1
ATOM 1615 N N . GLU A 1 206 ? -14.707 2.455 -0.744 1.00 44.94 206 GLU A N 1
ATOM 1616 C CA . GLU A 1 206 ? -14.280 2.030 0.598 1.00 44.94 206 GLU A CA 1
ATOM 1617 C C . GLU A 1 206 ? -12.836 2.426 0.946 1.00 44.94 206 GLU A C 1
ATOM 1619 O O . GLU A 1 206 ? -12.553 2.828 2.070 1.00 44.94 206 GLU A O 1
ATOM 1624 N N . THR A 1 207 ? -11.898 2.313 0.002 1.00 46.56 207 THR A N 1
ATOM 1625 C CA . THR A 1 207 ? -10.487 2.672 0.201 1.00 46.56 207 THR A CA 1
ATOM 1626 C C . THR A 1 207 ? -10.303 4.187 0.182 1.00 46.56 207 THR A C 1
ATOM 1628 O O . THR A 1 207 ? -9.556 4.706 1.008 1.00 46.56 207 THR A O 1
ATOM 1631 N N . ILE A 1 208 ? -11.026 4.919 -0.678 1.00 48.16 208 ILE A N 1
ATOM 1632 C CA . ILE A 1 208 ? -11.098 6.389 -0.608 1.00 48.16 208 ILE A CA 1
ATOM 1633 C C . ILE A 1 208 ? -11.692 6.806 0.738 1.00 48.16 208 ILE A C 1
ATOM 1635 O O . ILE A 1 208 ? -11.119 7.653 1.410 1.00 48.16 208 ILE A O 1
ATOM 1639 N N . GLN A 1 209 ? -12.794 6.189 1.161 1.00 49.75 209 GLN A N 1
ATOM 1640 C CA . GLN A 1 209 ? -13.478 6.468 2.420 1.00 49.75 209 GLN A CA 1
ATOM 1641 C C . GLN A 1 209 ? -12.581 6.152 3.619 1.00 49.75 209 GLN A C 1
ATOM 1643 O O . GLN A 1 209 ? -12.434 7.006 4.481 1.00 49.75 209 GLN A O 1
ATOM 1648 N N . THR A 1 210 ? -11.880 5.015 3.629 1.00 52.94 210 THR A N 1
ATOM 1649 C CA . THR A 1 210 ? -10.887 4.664 4.661 1.00 52.94 210 THR A CA 1
ATOM 1650 C C . THR A 1 210 ? -9.740 5.673 4.690 1.00 52.94 210 THR A C 1
ATOM 1652 O O . THR A 1 210 ? -9.370 6.145 5.759 1.00 52.94 210 THR A O 1
ATOM 1655 N N . LEU A 1 211 ? -9.193 6.072 3.536 1.00 49.81 211 LEU A N 1
ATOM 1656 C CA . LEU A 1 211 ? -8.110 7.062 3.472 1.00 49.81 211 LEU A CA 1
ATOM 1657 C C . LEU A 1 211 ? -8.576 8.472 3.860 1.00 49.81 211 LEU A C 1
ATOM 1659 O O . LEU A 1 211 ? -7.842 9.190 4.537 1.00 49.81 211 LEU A O 1
ATOM 1663 N N . MET A 1 212 ? -9.783 8.882 3.468 1.00 60.12 212 MET A N 1
ATOM 1664 C CA . MET A 1 212 ? -10.382 10.156 3.875 1.00 60.12 212 MET A CA 1
ATOM 1665 C C . MET A 1 212 ? -10.744 10.158 5.358 1.00 60.12 212 MET A C 1
ATOM 1667 O O . MET A 1 212 ? -10.562 11.184 6.009 1.00 60.12 212 MET A O 1
ATOM 1671 N N . PHE A 1 213 ? -11.179 9.020 5.896 1.00 56.78 213 PHE A N 1
ATOM 1672 C CA . PHE A 1 213 ? -11.467 8.827 7.310 1.00 56.78 213 PHE A CA 1
ATOM 1673 C C . PHE A 1 213 ? -10.188 8.873 8.148 1.00 56.78 213 PHE A C 1
ATOM 1675 O O . PHE A 1 213 ? -10.085 9.709 9.039 1.00 56.78 213 PHE A O 1
ATOM 1682 N N . VAL A 1 214 ? -9.163 8.089 7.798 1.00 55.88 214 VAL A N 1
ATOM 1683 C CA . VAL A 1 214 ? -7.831 8.142 8.430 1.00 55.88 214 VAL A CA 1
ATOM 1684 C C . VAL A 1 214 ? -7.248 9.557 8.353 1.00 55.88 214 VAL A C 1
ATOM 1686 O O . VAL A 1 214 ? -6.750 10.074 9.348 1.00 55.88 214 VAL A O 1
ATOM 1689 N N . LYS A 1 215 ? -7.383 10.247 7.213 1.00 65.69 215 LYS A N 1
ATOM 1690 C CA . LYS A 1 215 ? -6.971 11.653 7.050 1.00 65.69 215 LYS A CA 1
ATOM 1691 C C . LYS A 1 215 ? -7.783 12.631 7.911 1.00 65.69 215 LYS A C 1
ATOM 1693 O O . LYS A 1 215 ? -7.232 13.644 8.340 1.00 65.69 215 LYS A O 1
ATOM 1698 N N . ALA A 1 216 ? -9.071 12.379 8.138 1.00 58.59 216 ALA A N 1
ATOM 1699 C CA . ALA A 1 216 ? -9.914 13.191 9.014 1.00 58.59 216 ALA A CA 1
ATOM 1700 C C . ALA A 1 216 ? -9.559 12.963 10.491 1.00 58.59 216 ALA A C 1
ATOM 1702 O O . ALA A 1 216 ? -9.331 13.932 11.209 1.00 58.59 216 ALA A O 1
ATOM 1703 N N . GLN A 1 217 ? -9.402 11.705 10.906 1.00 58.16 217 GLN A N 1
ATOM 1704 C CA . GLN A 1 217 ? -8.982 11.333 12.257 1.00 58.16 217 GLN A CA 1
ATOM 1705 C C . GLN A 1 217 ? -7.585 11.864 12.589 1.00 58.16 217 GLN A C 1
ATOM 1707 O O . GLN A 1 217 ? -7.397 12.480 13.632 1.00 58.16 217 GLN A O 1
ATOM 1712 N N . LEU A 1 218 ? -6.624 11.762 11.665 1.00 55.84 218 LEU A N 1
ATOM 1713 C CA . LEU A 1 218 ? -5.303 12.379 11.830 1.00 55.84 218 LEU A CA 1
ATOM 1714 C C . LEU A 1 218 ? -5.378 13.904 11.979 1.00 55.84 218 LEU A C 1
ATOM 1716 O O . LEU A 1 218 ? -4.617 14.473 12.752 1.00 55.84 218 LEU A O 1
ATOM 1720 N N . ARG A 1 219 ? -6.303 14.583 11.288 1.00 65.75 219 ARG A N 1
ATOM 1721 C CA . ARG A 1 219 ? -6.512 16.031 11.464 1.00 65.75 219 ARG A CA 1
ATOM 1722 C C . ARG A 1 219 ? -7.102 16.378 12.829 1.00 65.75 219 ARG A C 1
ATOM 1724 O O . ARG A 1 219 ? -6.681 17.377 13.405 1.00 65.75 219 ARG A O 1
ATOM 1731 N N . LEU A 1 220 ? -8.037 15.575 13.337 1.00 64.06 220 LEU A N 1
ATOM 1732 C CA . LEU A 1 220 ? -8.593 15.742 14.683 1.00 64.06 220 LEU A CA 1
ATOM 1733 C C . LEU A 1 220 ? -7.522 15.488 15.752 1.00 64.06 220 LEU A C 1
ATOM 1735 O O . LEU A 1 220 ? -7.321 16.341 16.610 1.00 64.06 220 LEU A O 1
ATOM 1739 N N . ALA A 1 221 ? -6.763 14.396 15.633 1.00 57.56 221 ALA A N 1
ATOM 1740 C CA . ALA A 1 221 ? -5.654 14.073 16.527 1.00 57.56 221 ALA A CA 1
ATOM 1741 C C . ALA A 1 221 ? -4.560 15.156 16.515 1.00 57.56 221 ALA A C 1
ATOM 1743 O O . ALA A 1 221 ? -4.146 15.615 17.575 1.00 57.56 221 ALA A O 1
ATOM 1744 N N . CYS A 1 222 ? -4.131 15.632 15.338 1.00 61.47 222 CYS A N 1
ATOM 1745 C CA . CYS A 1 222 ? -3.176 16.740 15.245 1.00 61.47 222 CYS A CA 1
ATOM 1746 C C . CYS A 1 222 ? -3.711 18.025 15.886 1.00 61.47 222 CYS A C 1
ATOM 1748 O O . CYS A 1 222 ? -2.943 18.723 16.540 1.00 61.47 222 CYS A O 1
ATOM 1750 N N . LYS A 1 223 ? -5.004 18.339 15.725 1.00 72.44 223 LYS A N 1
ATOM 1751 C CA . LYS A 1 223 ? -5.594 19.514 16.371 1.00 72.44 223 LYS A CA 1
ATOM 1752 C C . LYS A 1 223 ? -5.624 19.359 17.893 1.00 72.44 223 LYS A C 1
ATOM 1754 O O . LYS A 1 223 ? -5.150 20.250 18.577 1.00 72.44 223 LYS A O 1
ATOM 1759 N N . ALA A 1 224 ? -6.076 18.217 18.409 1.00 66.38 224 ALA A N 1
ATOM 1760 C CA . ALA A 1 224 ? -6.082 17.945 19.845 1.00 66.38 224 ALA A CA 1
ATOM 1761 C C . ALA A 1 224 ? -4.669 17.978 20.458 1.00 66.38 224 ALA A C 1
ATOM 1763 O O . ALA A 1 224 ? -4.504 18.446 21.577 1.00 66.38 224 ALA A O 1
ATOM 1764 N N . ILE A 1 225 ? -3.638 17.534 19.727 1.00 68.25 225 ILE A N 1
ATOM 1765 C CA . ILE A 1 225 ? -2.237 17.668 20.159 1.00 68.25 225 ILE A CA 1
ATOM 1766 C C . ILE A 1 225 ? -1.815 19.142 20.211 1.00 68.25 225 ILE A C 1
ATOM 1768 O O . ILE A 1 225 ? -1.173 19.533 21.176 1.00 68.25 225 ILE A O 1
ATOM 1772 N N . ILE A 1 226 ? -2.181 19.963 19.221 1.00 73.25 226 ILE A N 1
ATOM 1773 C CA . ILE A 1 226 ? -1.897 21.410 19.239 1.00 73.25 226 ILE A CA 1
ATOM 1774 C C . ILE A 1 226 ? -2.622 22.085 20.413 1.00 73.25 226 ILE A C 1
ATOM 1776 O O . ILE A 1 226 ? -1.994 22.835 21.148 1.00 73.25 226 ILE A O 1
ATOM 1780 N N . ASP A 1 227 ? -3.895 21.757 20.641 1.00 78.56 227 ASP A N 1
ATOM 1781 C CA . ASP A 1 227 ? -4.696 22.300 21.746 1.00 78.56 227 ASP A CA 1
ATOM 1782 C C . ASP A 1 227 ? -4.159 21.849 23.134 1.00 78.56 227 ASP A C 1
ATOM 1784 O O . ASP A 1 227 ? -4.335 22.560 24.119 1.00 78.56 227 ASP A O 1
ATOM 1788 N N . LEU A 1 228 ? -3.474 20.696 23.226 1.00 73.38 228 LEU A N 1
ATOM 1789 C CA . LEU A 1 228 ? -2.796 20.195 24.440 1.00 73.38 228 LEU A CA 1
ATOM 1790 C C . LEU A 1 228 ? -1.365 20.728 24.637 1.00 73.38 228 LEU A C 1
ATOM 1792 O O . LEU A 1 228 ? -0.819 20.596 25.730 1.00 73.38 228 LEU A O 1
ATOM 1796 N N . VAL A 1 229 ? -0.745 21.267 23.586 1.00 81.81 229 VAL A N 1
ATOM 1797 C CA . VAL A 1 229 ? 0.617 21.840 23.582 1.00 81.81 229 VAL A CA 1
ATOM 1798 C C . VAL A 1 229 ? 0.567 23.381 23.570 1.00 81.81 229 VAL A C 1
ATOM 1800 O O . VAL A 1 229 ? 1.604 24.036 23.557 1.00 81.81 229 VAL A O 1
ATOM 1803 N N . GLY A 1 230 ? -0.634 23.967 23.575 1.00 62.62 230 GLY A N 1
ATOM 1804 C CA . GLY A 1 230 ? -0.857 25.405 23.454 1.00 62.62 230 GLY A CA 1
ATOM 1805 C C . GLY A 1 230 ? -0.311 26.233 24.622 1.00 62.62 230 GLY A C 1
ATOM 1806 O O . GLY A 1 230 ? -0.708 26.038 25.767 1.00 62.62 230 GLY A O 1
ATOM 1807 N N . ASP A 1 231 ? 0.522 27.210 24.258 1.00 56.19 231 ASP A N 1
ATOM 1808 C CA . ASP A 1 231 ? 0.820 28.456 24.974 1.00 56.19 231 ASP A CA 1
ATOM 1809 C C . ASP A 1 231 ? 1.461 28.356 26.381 1.00 56.19 231 ASP A C 1
ATOM 1811 O O . ASP A 1 231 ? 0.973 28.947 27.342 1.00 56.19 231 ASP A O 1
ATOM 1815 N N . GLU A 1 232 ? 2.638 27.716 26.490 1.00 61.47 232 GLU A N 1
ATOM 1816 C CA . GLU A 1 232 ? 3.596 28.004 27.590 1.00 61.47 232 GLU A CA 1
ATOM 1817 C C . GLU A 1 232 ? 4.500 29.240 27.318 1.00 61.47 232 GLU A C 1
ATOM 1819 O O . GLU A 1 232 ? 5.302 29.611 28.171 1.00 61.47 232 GLU A O 1
ATOM 1824 N N . ASP A 1 233 ? 4.360 29.915 26.168 1.00 63.00 233 ASP A N 1
ATOM 1825 C CA . ASP A 1 233 ? 5.205 31.044 25.719 1.00 63.00 233 ASP A CA 1
ATOM 1826 C C . ASP A 1 233 ? 4.613 32.447 26.039 1.00 63.00 233 ASP A C 1
ATOM 1828 O O . ASP A 1 233 ? 4.652 33.353 25.207 1.00 63.00 233 ASP A O 1
ATOM 1832 N N . ASP A 1 234 ? 4.072 32.656 27.247 1.00 60.62 234 ASP A N 1
ATOM 1833 C CA . ASP A 1 234 ? 3.621 33.986 27.719 1.00 60.62 234 ASP A CA 1
ATOM 1834 C C . ASP A 1 234 ? 3.917 34.197 29.231 1.00 60.62 234 ASP A C 1
ATOM 1836 O O . ASP A 1 234 ? 3.024 34.228 30.087 1.00 60.62 234 ASP A O 1
ATOM 1840 N N . SER A 1 235 ? 5.208 34.303 29.595 1.00 62.34 235 SER A N 1
ATOM 1841 C CA . SER A 1 235 ? 5.709 34.731 30.927 1.00 62.34 235 SER A CA 1
ATOM 1842 C C . SER A 1 235 ? 7.144 35.269 30.895 1.00 62.34 235 SER A C 1
ATOM 1844 O O . SER A 1 235 ? 8.015 34.595 30.307 1.00 62.34 235 SER A O 1
#

Foldseek 3Di:
DDDPQPLVVLVVVLVLLVVCLVCVVVVVVVCVVDVVCVVVDDPPLNNVLSVLVSVLSVVVNVVLVVCQPDPFDDPVNVVVSVVVSLVSVVVSVVVRPDPPPCVVVVLSCLPDDLVNVCVVCVPPPVSNVVSVVVVVVVVVVCCVPPNPPDDDDDDDDDDDDDDDDDDPDPVVVPPPPDRDHSVVVSCVVVVCCVSVVVSVVVCPPVNVVVVVVSVVVVVVVVVVVCVVVPDPPDD

pLDDT: mean 70.26, std 19.38, range [34.06, 95.31]